Protein AF-A0A9P6GZ23-F1 (afdb_monomer)

Mean predicted aligned error: 18.56 Å

Foldseek 3Di:
DDDDPPDDDPDDWDWDWDADPNKIWTWTDDPQKIKIKTFDDDPDWDWDFDDPDPPDTDCPPIDTDTDIDIDIDGNPPDDDDDDPDVLVVCCVPNDPVSVVVSVVCVVPDDDPDDPPLPPPVQDLDFQFQPPDPDLLRRDDVCRLQNPVQLVLQVPDDPVPDDFDPLCPVFACPDSSLRVLLRLLVVVLPDPFADLCPCVVHSSNSSCVQFVVQQDPRDGDPSSSSSSLLSNVSSRCSRVVFKDAQVSRDQSPPDPVVVVVSLVQSQWDQDPVRNMIGRDDNRPPPSDPPD

Organism: NCBI:txid83296

Solvent-accessible surface area (backbone atoms only — not comparable to full-atom values): 18125 Å² total; per-residue (Å²): 134,88,82,69,91,86,64,92,69,99,65,91,78,68,67,47,80,45,78,56,95,95,39,50,32,36,42,29,69,57,93,62,35,38,35,44,22,40,56,55,92,59,105,64,88,44,70,48,62,71,53,94,50,100,86,52,82,48,68,90,66,52,38,83,41,84,53,63,56,71,48,82,42,70,71,74,89,66,91,71,86,90,67,91,59,66,61,60,55,33,65,73,73,43,53,77,67,53,34,51,51,52,56,58,46,67,77,67,54,85,73,78,85,67,89,68,77,75,53,74,88,79,54,53,69,64,66,67,47,85,82,38,93,44,53,68,58,18,58,49,65,46,68,63,64,33,56,72,45,51,59,51,48,64,70,58,61,73,88,85,50,92,74,56,77,76,53,71,88,54,63,71,87,45,61,48,55,45,53,54,39,40,46,48,52,59,58,71,67,53,87,62,51,60,97,61,76,36,70,95,42,100,52,35,73,61,45,78,80,50,57,89,44,50,53,95,40,30,67,37,70,64,55,51,50,24,52,50,47,53,39,52,51,39,57,28,55,58,51,75,32,49,46,52,57,87,70,53,90,55,89,91,52,54,72,68,59,54,53,48,56,41,44,68,59,25,30,47,77,40,80,91,77,44,28,40,33,62,76,39,62,52,74,72,66,94,67,68,85,121

Nearest PDB structures (foldseek):
  6szw-assembly1_A  TM=6.797E-01  e=5.865E+00  Homo sapiens
  3rpx-assembly1_A  TM=2.825E-01  e=1.728E+00  Homo sapiens
  8hxa-assembly1_A  TM=4.858E-01  e=6.928E+00  Monkeypox virus

Secondary structure (DSSP, 8-state):
----TT---SSPPPEEEEEETTEEEEEEEETTEEEEEEE---SS-EEE---SBTTB--GGG-EEE--EEEEEEE--S--------HHHHHHHHS-HHHHHHHHHHHHH-----------GGG-SSPP--TT-SSSGGGS-HHHHH-HHHHHHHHH--GGGS---GGGTTS--S-HHHHHHHHHHHHHHH-SS--TTTTTTSTTGGGGGGTGGGEETTEE-HHHHHHHHHHHHHHHHHHTTTEEETTSS--TT--HHHHHHHHHHHTEEEETTTTEEEE-SPPPPGGG---

Sequence (290 aa):
MLILSNCNYEEEIDFEVKEVENKKYLEGKLDDIKFIAVEQELPVNFIVVESTDSNIISLENAKESSLYVMEVVYETGIEQEEDQNVYDLVNTFGTKRSIGNVKNMEIHGKLKTTVTVIESKTQILPPINTEAATPIDSFVLEDMFGQDIVEHFEKLEMEDISLQEELKEFTQKDKVRYLLSDAIIKVLKFKYYTRDMLEDTPYEPLMSLFIDDIEQRRLSKLAKDKLLIMLYILLLQMEGGVIKTKIIPSFNMNHKALIHLFKVIGCIYNERKKEVKWIYKPKDISRIVL

Radius of gyration: 34.05 Å; Cα contacts (8 Å, |Δi|>4): 323; chains: 1; bounding box: 80×44×92 Å

pLDDT: mean 74.61, std 17.46, range [28.7, 96.0]

Structure (mmCIF, N/CA/C/O backbone):
data_AF-A0A9P6GZ23-F1
#
_entry.id   AF-A0A9P6GZ23-F1
#
loop_
_atom_site.group_PDB
_atom_site.id
_atom_site.type_symbol
_atom_site.label_atom_id
_atom_site.label_alt_id
_atom_site.label_comp_id
_atom_site.label_asym_id
_atom_site.label_entity_id
_atom_site.label_seq_id
_atom_site.pdbx_PDB_ins_code
_atom_site.Cartn_x
_atom_site.Cartn_y
_atom_site.Cartn_z
_atom_site.occupancy
_atom_site.B_iso_or_equiv
_atom_site.auth_seq_id
_atom_site.auth_comp_id
_atom_site.auth_asym_id
_atom_site.auth_atom_id
_atom_site.pdbx_PDB_model_num
ATOM 1 N N . MET A 1 1 ? 37.282 -11.413 -58.618 1.00 42.50 1 MET A N 1
ATOM 2 C CA . MET A 1 1 ? 38.517 -11.525 -57.816 1.00 42.50 1 MET A CA 1
ATOM 3 C C . MET A 1 1 ? 38.209 -10.874 -56.488 1.00 42.50 1 MET A C 1
ATOM 5 O O . MET A 1 1 ? 37.761 -9.738 -56.498 1.00 42.50 1 MET A O 1
ATOM 9 N N . LEU A 1 2 ? 38.329 -11.622 -55.397 1.00 44.41 2 LEU A N 1
ATOM 10 C CA . LEU A 1 2 ? 38.014 -11.166 -54.047 1.00 44.41 2 LEU A CA 1
ATOM 11 C C . LEU A 1 2 ? 39.319 -10.741 -53.379 1.00 44.41 2 LEU A C 1
ATOM 13 O O . LEU A 1 2 ? 40.240 -11.545 -53.293 1.00 44.41 2 LEU A O 1
ATOM 17 N N . ILE A 1 3 ? 39.422 -9.476 -52.975 1.00 49.62 3 ILE A N 1
ATOM 18 C CA . ILE A 1 3 ? 40.596 -8.968 -52.260 1.00 49.62 3 ILE A CA 1
ATOM 19 C C . ILE A 1 3 ? 40.186 -8.731 -50.813 1.00 49.62 3 ILE A C 1
ATOM 21 O O . ILE A 1 3 ? 39.485 -7.769 -50.505 1.00 49.62 3 ILE A O 1
ATOM 25 N N . LEU A 1 4 ? 40.624 -9.628 -49.932 1.00 52.66 4 LEU A N 1
ATOM 26 C CA . LEU A 1 4 ? 40.458 -9.499 -48.490 1.00 52.66 4 LEU A CA 1
ATOM 27 C C . LEU A 1 4 ? 41.627 -8.668 -47.952 1.00 52.66 4 LEU A C 1
ATOM 29 O O . LEU A 1 4 ? 42.757 -9.137 -47.879 1.00 52.66 4 LEU A O 1
ATOM 33 N N . SER A 1 5 ? 41.373 -7.411 -47.598 1.00 47.22 5 SER A N 1
ATOM 34 C CA . SER A 1 5 ? 42.417 -6.458 -47.191 1.00 47.22 5 SER A CA 1
ATOM 35 C C . SER A 1 5 ? 42.961 -6.668 -45.771 1.00 47.22 5 SER A C 1
ATOM 37 O O . SER A 1 5 ? 43.935 -6.018 -45.404 1.00 47.22 5 SER A O 1
ATOM 39 N N . ASN A 1 6 ? 42.362 -7.570 -44.984 1.00 44.59 6 ASN A N 1
ATOM 40 C CA . ASN A 1 6 ? 42.685 -7.773 -43.566 1.00 44.59 6 ASN A CA 1
ATOM 41 C C . ASN A 1 6 ? 43.004 -9.224 -43.184 1.00 44.59 6 ASN A C 1
ATOM 43 O O . ASN A 1 6 ? 43.110 -9.532 -41.997 1.00 44.59 6 ASN A O 1
ATOM 47 N N . CYS A 1 7 ? 43.169 -10.112 -44.162 1.00 45.16 7 CYS A N 1
ATOM 48 C CA . CYS A 1 7 ? 43.449 -11.509 -43.883 1.00 45.16 7 CYS A CA 1
ATOM 49 C C . CYS A 1 7 ? 44.766 -11.929 -44.527 1.00 45.16 7 CYS A C 1
ATOM 51 O O . CYS A 1 7 ? 44.916 -11.913 -45.745 1.00 45.16 7 CYS A O 1
ATOM 53 N N . ASN A 1 8 ? 45.727 -12.285 -43.683 1.00 44.41 8 ASN A N 1
ATOM 54 C CA . ASN A 1 8 ? 46.984 -12.874 -44.107 1.00 44.41 8 ASN A CA 1
ATOM 55 C C . ASN A 1 8 ? 46.744 -14.386 -44.190 1.00 44.41 8 ASN A C 1
ATOM 57 O O . ASN A 1 8 ? 46.607 -15.023 -43.148 1.00 44.41 8 ASN A O 1
ATOM 61 N N . TYR A 1 9 ? 46.616 -14.942 -45.393 1.00 50.41 9 TYR A N 1
ATOM 62 C CA . TYR A 1 9 ? 46.343 -16.368 -45.562 1.00 50.41 9 TYR A CA 1
ATOM 63 C C . TYR A 1 9 ? 47.507 -17.064 -46.269 1.00 50.41 9 TYR A C 1
ATOM 65 O O . TYR A 1 9 ? 47.808 -16.772 -47.423 1.00 50.41 9 TYR A O 1
ATOM 73 N N . GLU A 1 10 ? 48.142 -18.000 -45.558 1.00 46.75 10 GLU A N 1
ATOM 74 C CA . GLU A 1 10 ? 48.920 -19.099 -46.152 1.00 46.75 10 GLU A CA 1
ATOM 75 C C . GLU A 1 10 ? 48.004 -20.272 -46.575 1.00 46.75 10 GLU A C 1
ATOM 77 O O . GLU A 1 10 ? 48.473 -21.212 -47.209 1.00 46.75 10 GLU A O 1
ATOM 82 N N . GLU A 1 11 ? 46.698 -20.210 -46.274 1.00 54.66 11 GLU A N 1
ATOM 83 C CA . GLU A 1 11 ? 45.716 -21.270 -46.545 1.00 54.66 11 GLU A CA 1
ATOM 84 C C . GLU A 1 11 ? 44.549 -20.753 -47.404 1.00 54.66 11 GLU A C 1
ATOM 86 O O . GLU A 1 11 ? 43.948 -19.720 -47.108 1.00 54.66 11 GLU A O 1
ATOM 91 N N . GLU A 1 12 ? 44.233 -21.464 -48.489 1.00 59.59 12 GLU A N 1
ATOM 92 C CA . GLU A 1 12 ? 43.142 -21.117 -49.408 1.00 59.59 12 GLU A CA 1
ATOM 93 C C . GLU A 1 12 ? 41.779 -21.428 -48.764 1.00 59.59 12 GLU A C 1
ATOM 95 O O . GLU A 1 12 ? 41.481 -22.579 -48.449 1.00 59.59 12 GLU A O 1
ATOM 100 N N . ILE A 1 13 ? 40.944 -20.400 -48.568 1.00 63.69 13 ILE A N 1
ATOM 101 C CA . ILE A 1 13 ? 39.544 -20.549 -48.140 1.00 63.69 13 ILE A CA 1
ATOM 102 C C . ILE A 1 13 ? 38.641 -20.369 -49.361 1.00 63.69 13 ILE A C 1
ATOM 104 O O . ILE A 1 13 ? 38.660 -19.314 -50.002 1.00 63.69 13 ILE A O 1
ATOM 108 N N . ASP A 1 14 ? 37.816 -21.376 -49.642 1.00 67.56 14 ASP A N 1
ATOM 109 C CA . ASP A 1 14 ? 36.787 -21.305 -50.676 1.00 67.56 14 ASP A CA 1
ATOM 110 C C . ASP A 1 14 ? 35.564 -20.523 -50.171 1.00 67.56 14 ASP A C 1
ATOM 112 O O . ASP A 1 14 ? 34.986 -20.835 -49.127 1.00 67.56 14 ASP A O 1
ATOM 116 N N . PHE A 1 15 ? 35.159 -19.500 -50.928 1.00 71.75 15 PHE A N 1
ATOM 117 C CA . PHE A 1 15 ? 33.973 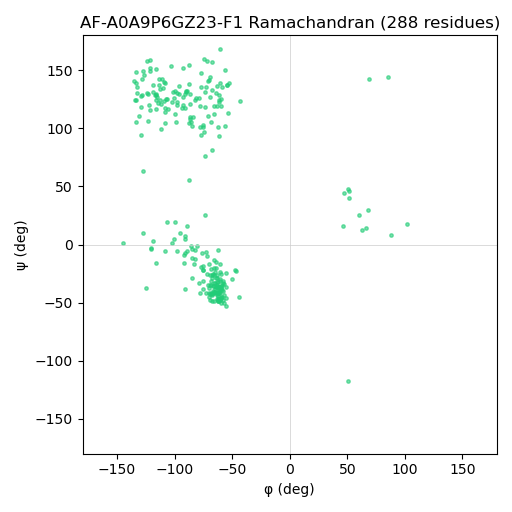-18.689 -50.644 1.00 71.75 15 PHE A CA 1
ATOM 118 C C . PHE A 1 15 ? 32.853 -18.999 -51.640 1.00 71.75 15 PHE A C 1
ATOM 120 O O . PHE A 1 15 ? 33.026 -18.861 -52.854 1.00 71.75 15 PHE A O 1
ATOM 127 N N . GLU A 1 16 ? 31.677 -19.349 -51.125 1.00 74.56 16 GLU A N 1
ATOM 128 C CA . GLU A 1 16 ? 30.451 -19.497 -51.903 1.00 74.56 16 GLU A CA 1
ATOM 129 C C . GLU A 1 16 ? 29.701 -18.164 -51.986 1.00 74.56 16 GLU A C 1
ATOM 131 O O . GLU A 1 16 ? 29.468 -17.500 -50.976 1.00 74.56 16 GLU A O 1
ATOM 136 N N . VAL A 1 17 ? 29.280 -17.777 -53.193 1.00 74.19 17 VAL A N 1
ATOM 137 C CA . VAL A 1 17 ? 28.470 -16.569 -53.408 1.00 74.19 17 VAL A CA 1
ATOM 138 C C . VAL A 1 17 ? 26.991 -16.951 -53.375 1.00 74.19 17 VAL A C 1
ATOM 140 O O . VAL A 1 17 ? 26.535 -17.730 -54.213 1.00 74.19 17 VAL A O 1
ATOM 143 N N . LYS A 1 18 ? 26.229 -16.377 -52.445 1.00 75.69 18 LYS A N 1
ATOM 144 C CA . LYS A 1 18 ? 24.770 -16.522 -52.347 1.00 75.69 18 LYS A CA 1
ATOM 145 C C . LYS A 1 18 ? 24.098 -15.186 -52.626 1.00 75.69 18 LYS A C 1
ATOM 147 O O . LYS A 1 18 ? 24.545 -14.159 -52.137 1.00 75.69 18 LYS A O 1
ATOM 152 N N . GLU A 1 19 ? 23.019 -15.182 -53.396 1.00 72.81 19 GLU A N 1
ATOM 153 C CA . GLU A 1 19 ? 22.251 -13.966 -53.678 1.00 72.81 19 GLU A CA 1
ATOM 154 C C . GLU A 1 19 ? 20.884 -14.063 -53.003 1.00 72.81 19 GLU A C 1
ATOM 156 O O . GLU A 1 19 ? 20.121 -14.996 -53.259 1.00 72.81 19 GLU A O 1
ATOM 161 N N . VAL A 1 20 ? 20.590 -13.116 -52.113 1.00 67.31 20 VAL A N 1
ATOM 162 C CA . VAL A 1 20 ? 19.327 -13.043 -51.371 1.00 67.31 20 VAL A CA 1
ATOM 163 C C . VAL A 1 20 ? 18.835 -11.601 -51.447 1.00 67.31 20 VAL A C 1
ATOM 165 O O . VAL A 1 20 ? 19.569 -10.677 -51.114 1.00 67.31 20 VAL A O 1
ATOM 168 N N . GLU A 1 21 ? 17.609 -11.397 -51.939 1.00 56.72 21 GLU A N 1
ATOM 169 C CA . GLU A 1 21 ? 16.969 -10.070 -52.037 1.00 56.72 21 GLU A CA 1
ATOM 170 C C . GLU A 1 21 ? 17.826 -8.989 -52.742 1.00 56.72 21 GLU A C 1
ATOM 172 O O . GLU A 1 21 ? 17.937 -7.860 -52.268 1.00 56.72 21 GLU A O 1
ATOM 177 N N . ASN A 1 22 ? 18.427 -9.328 -53.892 1.00 64.50 22 ASN A N 1
ATOM 178 C CA . ASN A 1 22 ? 19.339 -8.474 -54.681 1.00 64.50 22 ASN A CA 1
ATOM 179 C C . ASN A 1 22 ? 20.646 -8.072 -53.974 1.00 64.50 22 ASN A C 1
ATOM 181 O O . ASN A 1 22 ? 21.362 -7.204 -54.469 1.00 64.50 22 ASN A O 1
ATOM 185 N N . LYS A 1 23 ? 20.985 -8.698 -52.844 1.00 64.31 23 LYS A N 1
ATOM 186 C CA . LYS A 1 23 ? 22.278 -8.526 -52.180 1.00 64.31 23 LYS A CA 1
ATOM 187 C C . LYS A 1 23 ? 23.095 -9.798 -52.307 1.00 64.31 23 LYS A C 1
ATOM 189 O O . LYS A 1 23 ? 22.582 -10.900 -52.096 1.00 64.31 23 LYS A O 1
ATOM 194 N N . LYS A 1 24 ? 24.374 -9.648 -52.648 1.00 71.50 24 LYS A N 1
ATOM 195 C CA . LYS A 1 24 ? 25.307 -10.772 -52.692 1.00 71.50 24 LYS A CA 1
ATOM 196 C C . LYS A 1 24 ? 25.972 -10.949 -51.338 1.00 71.50 24 LYS A C 1
ATOM 198 O O . LYS A 1 24 ? 26.480 -10.010 -50.728 1.00 71.50 24 LYS A O 1
ATOM 203 N N . TYR A 1 25 ? 25.974 -12.192 -50.904 1.00 76.75 25 TYR A N 1
ATOM 204 C CA . TYR A 1 25 ? 26.589 -12.685 -49.694 1.00 76.75 25 TYR A CA 1
ATOM 205 C C . TYR A 1 25 ? 27.725 -13.613 -50.090 1.00 76.75 25 TYR A C 1
ATOM 207 O O . TYR A 1 25 ? 27.610 -14.372 -51.052 1.00 76.75 25 TYR A O 1
ATOM 215 N N . LEU A 1 26 ? 28.816 -13.559 -49.344 1.00 73.56 26 LEU A N 1
ATOM 216 C CA . LEU A 1 26 ? 29.901 -14.519 -49.439 1.00 73.56 26 LEU A CA 1
ATOM 217 C C . LEU A 1 26 ? 29.925 -15.307 -48.148 1.00 73.56 26 LEU A C 1
ATOM 219 O O . LEU A 1 26 ? 30.033 -14.724 -47.073 1.00 73.56 26 LEU A O 1
ATOM 223 N N . GLU A 1 27 ? 29.835 -16.621 -48.258 1.00 75.75 27 GLU A N 1
ATOM 224 C CA . GLU A 1 27 ? 29.995 -17.510 -47.122 1.00 75.75 27 GLU A CA 1
ATOM 225 C C . GLU A 1 27 ? 31.228 -18.379 -47.335 1.00 75.75 27 GLU A C 1
ATOM 227 O O . GLU A 1 27 ? 31.355 -19.056 -48.351 1.00 75.75 27 GLU A O 1
ATOM 232 N N . GLY A 1 28 ? 32.144 -18.348 -46.376 1.00 72.38 28 GLY A N 1
ATOM 233 C CA . GLY A 1 28 ? 33.283 -19.257 -46.303 1.00 72.38 28 GLY A CA 1
ATOM 234 C C . GLY A 1 28 ? 33.238 -20.011 -44.983 1.00 72.38 28 GLY A C 1
ATOM 235 O O . GLY A 1 28 ? 32.748 -19.483 -43.982 1.00 72.38 28 GLY A O 1
ATOM 236 N N . LYS A 1 29 ? 33.742 -21.242 -44.951 1.00 67.94 29 LYS A N 1
ATOM 237 C CA . LYS A 1 29 ? 33.866 -22.006 -43.706 1.00 67.94 29 LYS A CA 1
ATOM 238 C C . LYS A 1 29 ? 35.255 -22.616 -43.611 1.00 67.94 29 LYS A C 1
ATOM 240 O O . LYS A 1 29 ? 35.704 -23.267 -44.547 1.00 67.94 29 LYS A O 1
ATOM 245 N N . LEU A 1 30 ? 35.900 -22.416 -42.467 1.00 67.88 30 LEU A N 1
ATOM 246 C CA . LEU A 1 30 ? 37.148 -23.073 -42.103 1.00 67.88 30 LEU A CA 1
ATOM 247 C C . LEU A 1 30 ? 36.980 -23.629 -40.687 1.00 67.88 30 LEU A C 1
ATOM 249 O O . LEU A 1 30 ? 36.849 -22.864 -39.732 1.00 67.88 30 LEU A O 1
ATOM 253 N N . ASP A 1 31 ? 36.922 -24.954 -40.567 1.00 69.75 31 ASP A N 1
ATOM 254 C CA . ASP A 1 31 ? 36.613 -25.669 -39.323 1.00 69.75 31 ASP A CA 1
ATOM 255 C C . ASP A 1 31 ? 35.334 -25.145 -38.630 1.00 69.75 31 ASP A C 1
ATOM 257 O O . ASP A 1 31 ? 34.245 -25.211 -39.207 1.00 69.75 31 ASP A O 1
ATOM 261 N N . ASP A 1 32 ? 35.462 -24.614 -37.410 1.00 62.50 32 ASP A N 1
ATOM 262 C CA . ASP A 1 32 ? 34.372 -24.066 -36.587 1.00 62.50 32 ASP A CA 1
ATOM 263 C C . ASP A 1 32 ? 34.156 -22.553 -36.804 1.00 62.50 32 ASP A C 1
ATOM 265 O O . ASP A 1 32 ? 33.398 -21.907 -36.073 1.00 62.50 32 ASP A O 1
ATOM 269 N N . ILE A 1 33 ? 34.841 -21.962 -37.787 1.00 58.91 33 ILE A N 1
ATOM 270 C CA . ILE A 1 33 ? 34.785 -20.534 -38.100 1.00 58.91 33 ILE A CA 1
ATOM 271 C C . ILE A 1 33 ? 34.024 -20.343 -39.410 1.00 58.91 33 ILE A C 1
ATOM 273 O O . ILE A 1 33 ? 34.450 -20.790 -40.478 1.00 58.91 33 ILE A O 1
ATOM 277 N N . LYS A 1 34 ? 32.896 -19.639 -39.331 1.00 74.06 34 LYS A N 1
ATOM 278 C CA . LYS A 1 34 ? 32.109 -19.213 -40.484 1.00 74.06 34 LYS A CA 1
ATOM 279 C C . LYS A 1 34 ? 32.414 -17.750 -40.796 1.00 74.06 34 LYS A C 1
ATOM 281 O O . LYS A 1 34 ? 32.291 -16.873 -39.946 1.00 74.06 34 LYS A O 1
ATOM 286 N N . PHE A 1 35 ? 32.792 -17.490 -42.036 1.00 68.44 35 PHE A N 1
ATOM 287 C CA . PHE A 1 35 ? 32.979 -16.157 -42.588 1.00 68.44 35 PHE A CA 1
ATOM 288 C C . PHE A 1 35 ? 31.718 -15.787 -43.350 1.00 68.44 35 PHE A C 1
ATOM 290 O O . PHE A 1 35 ? 31.324 -16.509 -44.264 1.00 68.44 35 PHE A O 1
ATOM 297 N N . ILE A 1 36 ? 31.085 -14.678 -42.982 1.00 74.94 36 ILE A N 1
ATOM 298 C CA . ILE A 1 36 ? 29.926 -14.148 -43.698 1.00 74.94 36 ILE A CA 1
ATOM 299 C C . ILE A 1 36 ? 30.287 -12.739 -44.135 1.00 74.94 36 ILE A C 1
ATOM 301 O O . ILE A 1 36 ? 30.592 -11.889 -43.305 1.00 74.94 36 ILE A O 1
ATOM 305 N N . ALA A 1 37 ? 30.276 -12.481 -45.437 1.00 69.31 37 ALA A N 1
ATOM 306 C CA . ALA A 1 37 ? 30.493 -11.151 -45.976 1.00 69.31 37 ALA A CA 1
ATOM 307 C C . ALA A 1 37 ? 29.275 -10.678 -46.756 1.00 69.31 37 ALA A C 1
ATOM 309 O O . ALA A 1 37 ? 28.696 -11.431 -47.534 1.00 69.31 37 ALA A O 1
ATOM 310 N N . VAL A 1 38 ? 28.903 -9.417 -46.565 1.00 77.31 38 VAL A N 1
ATOM 311 C CA . VAL A 1 38 ? 27.761 -8.795 -47.241 1.00 77.31 38 VAL A CA 1
ATOM 312 C C . VAL A 1 38 ? 28.272 -7.721 -48.186 1.00 77.31 38 VAL A C 1
ATOM 314 O O . VAL A 1 38 ? 29.126 -6.914 -47.808 1.00 77.31 38 VAL A O 1
ATOM 317 N N . GLU A 1 39 ? 27.758 -7.710 -49.415 1.00 74.75 39 GLU A N 1
ATOM 318 C CA . GLU A 1 39 ? 28.032 -6.649 -50.380 1.00 74.75 39 GLU A CA 1
ATOM 319 C C . GLU A 1 39 ? 27.521 -5.306 -49.846 1.00 74.75 39 GLU A C 1
ATOM 321 O O . GLU A 1 39 ? 26.348 -5.157 -49.491 1.00 74.75 39 GLU A O 1
ATOM 326 N N . GLN A 1 40 ? 28.410 -4.316 -49.778 1.00 75.25 40 GLN A N 1
ATOM 327 C CA . GLN A 1 40 ? 28.061 -2.974 -49.342 1.00 75.25 40 GLN A CA 1
ATOM 328 C C . GLN A 1 40 ? 27.865 -2.069 -50.556 1.00 75.25 40 GLN A C 1
ATOM 330 O O . GLN A 1 40 ? 28.818 -1.718 -51.253 1.00 75.25 40 GLN A O 1
ATOM 335 N N . GLU A 1 41 ? 26.624 -1.640 -50.776 1.00 71.75 41 GLU A N 1
ATOM 336 C CA . GLU A 1 41 ? 26.319 -0.615 -51.769 1.00 71.75 41 GLU A CA 1
ATOM 337 C C . GLU A 1 41 ? 26.825 0.743 -51.275 1.00 71.75 41 GLU A C 1
ATOM 339 O O . GLU A 1 41 ? 26.305 1.325 -50.319 1.00 71.75 41 GLU A O 1
ATOM 344 N N . LEU A 1 42 ? 27.863 1.255 -51.929 1.00 71.69 42 LEU A N 1
ATOM 345 C CA . LEU A 1 42 ? 28.396 2.590 -51.693 1.00 71.69 42 LEU A CA 1
ATOM 346 C C . LEU A 1 42 ? 28.222 3.435 -52.959 1.00 71.69 42 LEU A C 1
ATOM 348 O O . LEU A 1 42 ? 28.260 2.895 -54.063 1.00 71.69 42 LEU A O 1
ATOM 352 N N . PRO A 1 43 ? 28.082 4.770 -52.846 1.00 71.06 43 PRO A N 1
ATOM 353 C CA . PRO A 1 43 ? 27.930 5.662 -54.000 1.00 71.06 43 PRO A CA 1
ATOM 354 C C . PRO A 1 43 ? 29.243 5.853 -54.790 1.00 71.06 43 PRO A C 1
ATOM 356 O O . PRO A 1 43 ? 29.452 6.893 -55.413 1.00 71.06 43 PRO A O 1
ATOM 359 N N . VAL A 1 44 ? 30.159 4.884 -54.724 1.00 69.94 44 VAL A N 1
ATOM 360 C CA . VAL A 1 44 ? 31.476 4.885 -55.364 1.00 69.94 44 VAL A CA 1
ATOM 361 C C . VAL A 1 44 ? 31.726 3.524 -56.009 1.00 69.94 44 VAL A C 1
ATOM 363 O O . VAL A 1 44 ? 31.396 2.491 -55.434 1.00 69.94 44 VAL A O 1
ATOM 366 N N . ASN A 1 45 ? 32.341 3.525 -57.191 1.00 73.12 45 ASN A N 1
ATOM 367 C CA . ASN A 1 45 ? 32.720 2.296 -57.883 1.00 73.12 45 ASN A CA 1
ATOM 368 C C . ASN A 1 45 ? 34.135 1.893 -57.464 1.00 73.12 45 ASN A C 1
ATOM 370 O O . ASN A 1 45 ? 35.049 2.722 -57.508 1.00 73.12 45 ASN A O 1
ATOM 374 N N . PHE A 1 46 ? 34.327 0.627 -57.097 1.00 75.19 46 PHE A N 1
ATOM 375 C CA . PHE A 1 46 ? 35.654 0.092 -56.810 1.00 75.19 46 PHE A CA 1
ATOM 376 C C . PHE A 1 46 ? 36.214 -0.603 -58.045 1.00 75.19 46 PHE A C 1
ATOM 378 O O . PHE A 1 46 ? 35.525 -1.354 -58.734 1.00 75.19 46 PHE A O 1
ATOM 385 N N . ILE A 1 47 ? 37.487 -0.346 -58.325 1.00 74.94 47 ILE A N 1
ATOM 386 C CA . ILE A 1 47 ? 38.203 -0.940 -59.448 1.00 74.94 47 ILE A CA 1
ATOM 387 C C . ILE A 1 47 ? 39.499 -1.522 -58.909 1.00 74.94 47 ILE A C 1
ATOM 389 O O . ILE A 1 47 ? 40.269 -0.840 -58.232 1.00 74.94 47 ILE A O 1
ATOM 393 N N . VAL A 1 48 ? 39.730 -2.789 -59.224 1.00 75.44 48 VAL A N 1
ATOM 394 C CA . VAL A 1 48 ? 40.979 -3.484 -58.939 1.00 75.44 48 VAL A CA 1
ATOM 395 C C . VAL A 1 48 ? 41.847 -3.424 -60.183 1.00 75.44 48 VAL A C 1
ATOM 397 O O . VAL A 1 48 ? 41.405 -3.759 -61.284 1.00 75.44 48 VAL A O 1
ATOM 400 N N . VAL A 1 49 ? 43.094 -3.003 -59.991 1.00 75.75 49 VAL A N 1
ATOM 401 C CA . VAL A 1 49 ? 44.097 -2.930 -61.047 1.00 75.75 49 VAL A CA 1
ATOM 402 C C . VAL A 1 49 ? 45.346 -3.646 -60.568 1.00 75.75 49 VAL A C 1
ATOM 404 O O . VAL A 1 49 ? 45.848 -3.371 -59.479 1.00 75.75 49 VAL A O 1
ATOM 407 N N . GLU A 1 50 ? 45.844 -4.567 -61.381 1.00 68.50 50 GLU A N 1
ATOM 408 C CA . GLU A 1 50 ? 47.114 -5.232 -61.131 1.00 68.50 50 GLU A CA 1
ATOM 409 C C . GLU A 1 50 ? 48.243 -4.378 -61.719 1.00 68.50 50 GLU A C 1
ATOM 411 O O . GLU A 1 50 ? 48.241 -4.055 -62.908 1.00 68.50 50 GLU A O 1
ATOM 416 N N . SER A 1 51 ? 49.184 -3.964 -60.870 1.00 65.94 51 SER A N 1
ATOM 417 C CA . SER A 1 51 ? 50.330 -3.145 -61.266 1.00 65.94 51 SER A CA 1
ATOM 418 C C . SER A 1 51 ? 51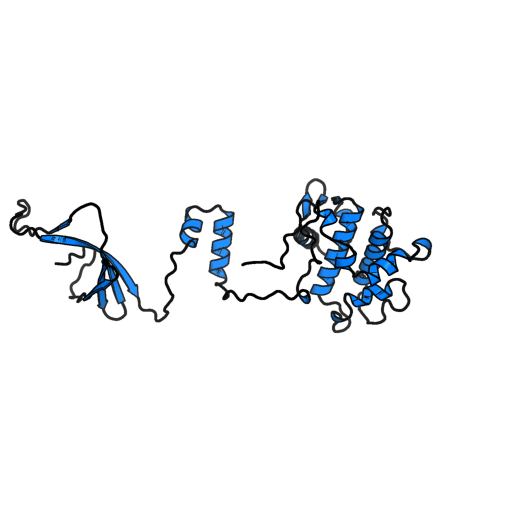.579 -4.013 -61.276 1.00 65.94 51 SER A C 1
ATOM 420 O O . SER A 1 51 ? 51.983 -4.517 -60.231 1.00 65.94 51 SER A O 1
ATOM 422 N N . THR A 1 52 ? 52.200 -4.187 -62.441 1.00 66.44 52 THR A N 1
ATOM 423 C CA . THR A 1 52 ? 53.454 -4.949 -62.567 1.00 66.44 52 THR A CA 1
ATOM 424 C C . THR A 1 52 ? 54.673 -4.174 -62.064 1.00 66.44 52 THR A C 1
ATOM 426 O O . THR A 1 52 ? 55.661 -4.793 -61.688 1.00 66.44 52 THR A O 1
ATOM 429 N N . ASP A 1 53 ? 54.590 -2.839 -62.005 1.00 66.38 53 ASP A N 1
ATOM 430 C CA . ASP A 1 53 ? 55.634 -1.951 -61.483 1.00 66.38 53 ASP A CA 1
ATOM 431 C C . ASP A 1 53 ? 55.073 -1.005 -60.414 1.00 66.38 53 ASP A C 1
ATOM 433 O O . ASP A 1 53 ? 53.915 -0.590 -60.469 1.00 66.38 53 ASP A O 1
ATOM 437 N N . SER A 1 54 ? 55.904 -0.607 -59.448 1.00 65.00 54 SER A N 1
ATOM 438 C CA . SER A 1 54 ? 55.505 0.229 -58.302 1.00 65.00 54 SER A CA 1
ATOM 439 C C . SER A 1 54 ? 55.077 1.659 -58.658 1.00 65.00 54 SER A C 1
ATOM 441 O O . SER A 1 54 ? 54.496 2.344 -57.819 1.00 65.00 54 SER A O 1
ATOM 443 N N . ASN A 1 55 ? 55.345 2.112 -59.886 1.00 61.78 55 ASN A N 1
ATOM 444 C CA . ASN A 1 55 ? 55.133 3.500 -60.307 1.00 61.78 55 ASN A CA 1
ATOM 445 C C . ASN A 1 55 ? 54.158 3.669 -61.485 1.00 61.78 55 ASN A C 1
ATOM 447 O O . ASN A 1 55 ? 53.889 4.807 -61.870 1.00 61.78 55 ASN A O 1
ATOM 451 N N . ILE A 1 56 ? 53.649 2.588 -62.088 1.00 64.44 56 ILE A N 1
ATOM 452 C CA . ILE A 1 56 ? 52.785 2.664 -63.278 1.00 64.44 56 ILE A CA 1
ATOM 453 C C . ILE A 1 56 ? 51.574 1.755 -63.092 1.00 64.44 56 ILE A C 1
ATOM 455 O O . ILE A 1 56 ? 51.673 0.544 -63.243 1.00 64.44 56 ILE A O 1
ATOM 459 N N . ILE A 1 57 ? 50.416 2.363 -62.834 1.00 64.56 57 ILE A N 1
ATOM 460 C CA . ILE A 1 57 ? 49.131 1.664 -62.752 1.00 64.56 57 ILE A CA 1
ATOM 461 C C . ILE A 1 57 ? 48.572 1.525 -64.174 1.00 64.56 57 ILE A C 1
ATOM 463 O O . ILE A 1 57 ? 48.176 2.521 -64.783 1.00 64.56 57 ILE A O 1
ATOM 467 N N . SER A 1 58 ? 48.542 0.305 -64.717 1.00 66.19 58 SER A N 1
ATOM 468 C CA . SER A 1 58 ? 47.969 0.041 -66.044 1.00 66.19 58 SER A CA 1
ATOM 469 C C . SER A 1 58 ? 46.464 -0.217 -65.960 1.00 66.19 58 SER A C 1
ATOM 471 O O . SER A 1 58 ? 46.029 -1.275 -65.519 1.00 66.19 58 SER A O 1
ATOM 473 N N . LEU A 1 59 ? 45.653 0.736 -66.423 1.00 67.12 59 LEU A N 1
ATOM 474 C CA . LEU A 1 59 ? 44.187 0.625 -66.431 1.00 67.12 59 LEU A CA 1
ATOM 475 C C . LEU A 1 59 ? 43.640 -0.357 -67.483 1.00 67.12 59 LEU A C 1
ATOM 477 O O . LEU A 1 59 ? 42.443 -0.625 -67.485 1.00 67.12 59 LEU A O 1
ATOM 481 N N . GLU A 1 60 ? 44.479 -0.907 -68.365 1.00 69.38 60 GLU A N 1
ATOM 482 C CA . GLU A 1 60 ? 44.036 -1.824 -69.428 1.00 69.38 60 GLU A CA 1
ATOM 483 C C . GLU A 1 60 ? 43.424 -3.122 -68.876 1.00 69.38 60 GLU A C 1
ATOM 485 O O . GLU A 1 60 ? 42.522 -3.686 -69.491 1.00 69.38 60 GLU A O 1
ATOM 490 N N . ASN A 1 61 ? 43.853 -3.554 -67.685 1.00 66.94 61 ASN A N 1
ATOM 491 C CA . ASN A 1 61 ? 43.343 -4.744 -66.995 1.00 66.94 61 ASN A CA 1
ATOM 492 C C . ASN A 1 61 ? 42.453 -4.405 -65.787 1.00 66.94 61 ASN A C 1
ATOM 494 O O . ASN A 1 61 ? 42.259 -5.244 -64.904 1.00 66.94 61 ASN A O 1
ATOM 498 N N . ALA A 1 62 ? 41.927 -3.179 -65.728 1.00 71.94 62 ALA A N 1
ATOM 499 C CA . ALA A 1 62 ? 41.030 -2.740 -64.669 1.00 71.94 62 ALA A CA 1
ATOM 500 C C . ALA A 1 62 ? 39.759 -3.603 -64.625 1.00 71.94 62 ALA A C 1
ATOM 502 O O . ALA A 1 62 ? 39.047 -3.735 -65.621 1.00 71.94 62 ALA A O 1
ATOM 503 N N . LYS A 1 63 ? 39.459 -4.174 -63.455 1.00 74.94 63 LYS A N 1
ATOM 504 C CA . LYS A 1 63 ? 38.228 -4.936 -63.216 1.00 74.94 63 LYS A CA 1
ATOM 505 C C . LYS A 1 63 ? 37.400 -4.247 -62.151 1.00 74.94 63 LYS A C 1
ATOM 507 O O . LYS A 1 63 ? 37.905 -3.945 -61.070 1.00 74.94 63 LYS A O 1
ATOM 512 N N . GLU A 1 64 ? 36.128 -4.024 -62.451 1.00 74.50 64 GLU A N 1
ATOM 513 C CA . GLU A 1 64 ? 35.170 -3.586 -61.443 1.00 74.50 64 GLU A CA 1
ATOM 514 C C . GLU A 1 64 ? 35.071 -4.637 -60.336 1.00 74.50 64 GLU A C 1
ATOM 516 O O . GLU A 1 64 ? 35.094 -5.848 -60.584 1.00 74.50 64 GLU A O 1
ATOM 521 N N . SER A 1 65 ? 35.009 -4.153 -59.103 1.00 75.12 65 SER A N 1
ATOM 522 C CA . SER A 1 65 ? 34.903 -4.975 -57.911 1.00 75.12 65 SER A CA 1
ATOM 523 C C . SER A 1 65 ? 33.831 -4.403 -57.006 1.00 75.12 65 SER A C 1
ATOM 525 O O . SER A 1 65 ? 33.643 -3.192 -56.925 1.00 75.12 65 SER A O 1
ATOM 527 N N . SER A 1 66 ? 33.169 -5.287 -56.278 1.00 72.31 66 SER A N 1
ATOM 528 C CA . SER A 1 66 ? 32.299 -4.900 -55.176 1.00 72.31 66 SER A CA 1
ATOM 529 C C . SER A 1 66 ? 33.082 -4.922 -53.868 1.00 72.31 66 SER A C 1
ATOM 531 O O . SER A 1 66 ? 34.050 -5.679 -53.727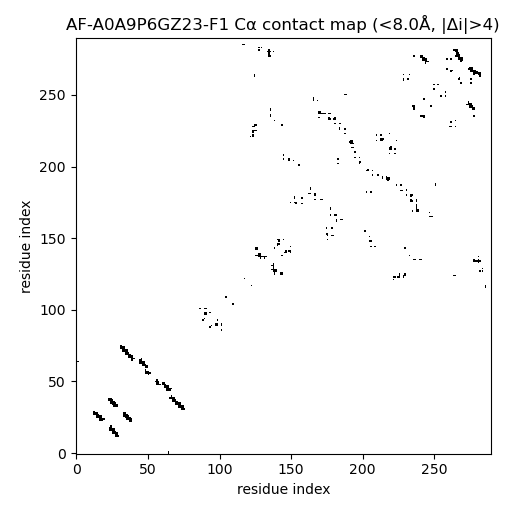 1.00 72.31 66 SER A O 1
ATOM 533 N N . LEU A 1 67 ? 32.667 -4.089 -52.915 1.00 70.31 67 LEU A N 1
ATOM 534 C CA . LEU A 1 67 ? 33.180 -4.124 -51.552 1.00 70.31 67 LEU A CA 1
ATOM 535 C C . LEU A 1 67 ? 32.301 -5.055 -50.717 1.00 70.31 67 LEU A C 1
ATOM 537 O O . LEU A 1 67 ? 31.083 -4.892 -50.686 1.00 70.31 67 LEU A O 1
ATOM 541 N N . TYR A 1 68 ? 32.931 -5.987 -50.009 1.00 70.69 68 TYR A N 1
ATOM 542 C CA . TYR A 1 68 ? 32.254 -6.864 -49.062 1.00 70.69 68 TYR A CA 1
ATOM 543 C C . TYR A 1 68 ? 32.777 -6.584 -47.658 1.00 70.69 68 TYR A C 1
ATOM 545 O O . TYR A 1 68 ? 33.990 -6.565 -47.437 1.00 70.69 68 TYR A O 1
ATOM 553 N N . VAL A 1 69 ? 31.867 -6.366 -46.711 1.00 68.88 69 VAL A N 1
ATOM 554 C CA . VAL A 1 69 ? 32.210 -6.270 -45.288 1.00 68.88 69 VAL A CA 1
ATOM 555 C C . VAL A 1 69 ? 32.040 -7.653 -44.690 1.00 68.88 69 VAL A C 1
ATOM 557 O O . VAL A 1 69 ? 30.941 -8.202 -44.726 1.00 68.88 69 VAL A O 1
ATOM 560 N N . MET A 1 70 ? 33.140 -8.217 -44.197 1.00 67.44 70 MET A N 1
ATOM 561 C CA . MET A 1 70 ? 33.195 -9.580 -43.680 1.00 67.44 70 MET A CA 1
ATOM 562 C C . MET A 1 70 ? 33.162 -9.594 -42.155 1.00 67.44 70 MET A C 1
ATOM 564 O O . MET A 1 70 ? 33.946 -8.901 -41.505 1.00 67.44 70 MET A O 1
ATOM 568 N N . GLU A 1 71 ? 32.293 -10.432 -41.609 1.00 65.62 71 GLU A N 1
ATOM 569 C CA . GLU A 1 71 ? 32.228 -10.789 -40.202 1.00 65.62 71 GLU A CA 1
ATOM 570 C C . GLU A 1 71 ? 32.686 -12.241 -40.016 1.00 65.62 71 GLU A C 1
ATOM 572 O O . GLU A 1 71 ? 32.406 -13.119 -40.838 1.00 65.62 71 GLU A O 1
ATOM 577 N N . VAL A 1 72 ? 33.441 -12.480 -38.944 1.00 66.25 72 VAL A N 1
ATOM 578 C CA . VAL A 1 72 ? 33.982 -13.796 -38.595 1.00 66.25 72 VAL A CA 1
ATOM 579 C C . VAL A 1 72 ? 33.224 -14.305 -37.380 1.00 66.25 72 VAL A C 1
ATOM 581 O O . VAL A 1 72 ? 33.324 -13.725 -36.299 1.00 66.25 72 VAL A O 1
ATOM 584 N N . VAL A 1 73 ? 32.471 -15.385 -37.557 1.00 63.50 73 VAL A N 1
ATOM 585 C CA . VAL A 1 73 ? 31.583 -15.946 -36.539 1.00 63.50 73 VAL A CA 1
ATOM 586 C C . VAL A 1 73 ? 32.078 -17.338 -36.153 1.00 63.50 73 VAL A C 1
ATOM 588 O O . VAL A 1 73 ? 32.272 -18.197 -37.008 1.00 63.50 73 VAL A O 1
ATOM 591 N N . TYR A 1 74 ? 32.277 -17.577 -34.857 1.00 49.84 74 TYR A N 1
ATOM 592 C CA . TYR A 1 74 ? 32.532 -18.922 -34.334 1.00 49.84 74 TYR A CA 1
ATOM 593 C C . TYR A 1 74 ? 31.199 -19.652 -34.148 1.00 49.84 74 TYR A C 1
ATOM 595 O O . TYR A 1 74 ? 30.328 -19.160 -33.429 1.00 49.84 74 TYR A O 1
ATOM 603 N N . GLU A 1 75 ? 31.039 -20.829 -34.756 1.00 48.25 75 GLU A N 1
ATOM 604 C CA . GLU A 1 75 ? 29.844 -21.669 -34.598 1.00 48.25 75 GLU A CA 1
ATOM 605 C C . GLU A 1 75 ? 29.848 -22.340 -33.210 1.00 48.25 75 GLU A C 1
ATOM 607 O O . GLU A 1 75 ? 30.124 -23.524 -33.046 1.00 48.25 75 GLU A O 1
ATOM 612 N N . THR A 1 76 ? 29.525 -21.589 -32.157 1.00 43.22 76 THR A N 1
ATOM 613 C CA . THR A 1 76 ? 29.309 -22.143 -30.813 1.00 43.22 76 THR A CA 1
ATOM 614 C C . THR A 1 76 ? 27.865 -22.596 -30.621 1.00 43.22 76 THR A C 1
ATOM 616 O O . THR A 1 76 ? 27.218 -22.163 -29.684 1.00 43.22 76 THR A O 1
ATOM 619 N N . GLY A 1 77 ? 27.348 -23.473 -31.491 1.00 40.25 77 GLY A N 1
ATOM 620 C CA . GLY A 1 77 ? 26.159 -24.323 -31.264 1.00 40.25 77 GLY A CA 1
ATOM 621 C C . GLY A 1 77 ? 24.880 -23.700 -30.668 1.00 40.25 77 GLY A C 1
ATOM 622 O O . GLY A 1 77 ? 24.027 -24.440 -30.181 1.00 40.25 77 GLY A O 1
ATOM 623 N N . ILE A 1 78 ? 24.733 -22.377 -30.656 1.00 38.59 78 ILE A N 1
ATOM 624 C CA . ILE A 1 78 ? 23.613 -21.660 -30.053 1.00 38.59 78 ILE A CA 1
ATOM 625 C C . ILE A 1 78 ? 23.099 -20.699 -31.118 1.00 38.59 78 ILE A C 1
ATOM 627 O O . ILE A 1 78 ? 23.600 -19.591 -31.277 1.00 38.59 78 ILE A O 1
ATOM 631 N N . GLU A 1 79 ? 22.095 -21.150 -31.861 1.00 38.97 79 GLU A N 1
ATOM 632 C CA . GLU A 1 79 ? 21.311 -20.282 -32.732 1.00 38.97 79 GLU A CA 1
ATOM 633 C C . GLU A 1 79 ? 20.540 -19.282 -31.852 1.00 38.97 79 GLU A C 1
ATOM 635 O O . GLU A 1 79 ? 19.654 -19.658 -31.078 1.00 38.97 79 GLU A O 1
ATOM 640 N N . GLN A 1 80 ? 20.907 -18.003 -31.935 1.00 41.19 80 GLN A N 1
ATOM 641 C CA . GLN A 1 80 ? 20.084 -16.885 -31.482 1.00 41.19 80 GLN A CA 1
ATOM 642 C C . GLN A 1 80 ? 19.690 -16.067 -32.709 1.00 41.19 80 GLN A C 1
ATOM 644 O O . GLN A 1 80 ? 20.553 -15.610 -33.453 1.00 41.19 80 GLN A O 1
ATOM 649 N N . GLU A 1 81 ? 18.382 -15.926 -32.918 1.00 37.38 81 GLU A N 1
ATOM 650 C CA . GLU A 1 81 ? 17.806 -15.106 -33.982 1.00 37.38 81 GLU A CA 1
ATOM 651 C C . GLU A 1 81 ? 18.174 -13.626 -33.795 1.00 37.38 81 GLU A C 1
ATOM 653 O O . GLU A 1 81 ? 18.133 -13.082 -32.686 1.00 37.38 81 GLU A O 1
ATOM 658 N N . GLU A 1 82 ? 18.551 -13.002 -34.911 1.00 43.56 82 GLU A N 1
ATOM 659 C CA . GLU A 1 82 ? 18.920 -11.599 -35.048 1.00 43.56 82 GLU A CA 1
ATOM 660 C C . GLU A 1 82 ? 17.722 -10.677 -34.789 1.00 43.56 82 GLU A C 1
ATOM 662 O O . GLU A 1 82 ? 16.757 -10.668 -35.546 1.00 43.56 82 GLU A O 1
ATOM 667 N N . ASP A 1 83 ? 17.833 -9.819 -33.776 1.00 37.06 83 ASP A N 1
ATOM 668 C CA . ASP A 1 83 ? 17.065 -8.579 -33.688 1.00 37.06 83 ASP A CA 1
ATOM 669 C C . ASP A 1 83 ? 18.049 -7.436 -33.417 1.00 37.06 83 ASP A C 1
ATOM 671 O O . ASP A 1 83 ? 18.749 -7.413 -32.400 1.00 37.06 83 ASP A O 1
ATOM 675 N N . GLN A 1 84 ? 18.115 -6.473 -34.341 1.00 44.53 84 GLN A N 1
ATOM 676 C CA . GLN A 1 84 ? 18.937 -5.267 -34.218 1.00 44.53 84 GLN A CA 1
ATOM 677 C C . GLN A 1 84 ? 18.630 -4.550 -32.894 1.00 44.53 84 GLN A C 1
ATOM 679 O O . GLN A 1 84 ? 17.532 -4.044 -32.646 1.00 44.53 84 GLN A O 1
ATOM 684 N N . ASN A 1 85 ? 19.623 -4.548 -32.008 1.00 50.69 85 ASN A N 1
ATOM 685 C CA . ASN A 1 85 ? 19.410 -4.392 -30.581 1.00 50.69 85 ASN A CA 1
ATOM 686 C C . ASN A 1 85 ? 19.329 -2.901 -30.203 1.00 50.69 85 ASN A C 1
ATOM 688 O O . ASN A 1 85 ? 20.338 -2.215 -30.047 1.00 50.69 85 ASN A O 1
ATOM 692 N N . VAL A 1 86 ? 18.111 -2.391 -29.980 1.00 52.62 86 VAL A N 1
ATOM 693 C CA . VAL A 1 86 ? 17.813 -1.046 -29.419 1.00 52.62 86 VAL A CA 1
ATOM 694 C C . VAL A 1 86 ? 18.658 -0.720 -28.169 1.00 52.62 86 VAL A C 1
ATOM 696 O O . VAL A 1 86 ? 18.897 0.443 -27.834 1.00 52.62 86 VAL A O 1
ATOM 699 N N . TYR A 1 87 ? 19.143 -1.755 -27.489 1.00 57.97 87 TYR A N 1
ATOM 700 C CA . TYR A 1 87 ? 19.977 -1.709 -26.299 1.00 57.97 87 TYR A CA 1
ATOM 701 C C . TYR A 1 87 ? 21.348 -1.049 -26.535 1.00 57.97 87 TYR A C 1
ATOM 703 O O . TYR A 1 87 ? 21.780 -0.274 -25.679 1.00 57.97 87 TYR A O 1
ATOM 711 N N . ASP A 1 88 ? 21.977 -1.228 -27.702 1.00 56.62 88 ASP A N 1
ATOM 712 C CA . ASP A 1 88 ? 23.267 -0.588 -28.018 1.00 56.62 88 ASP A CA 1
ATOM 713 C C . ASP A 1 88 ? 23.125 0.927 -28.206 1.00 56.62 88 ASP A C 1
ATOM 715 O O . ASP A 1 88 ? 23.965 1.721 -27.763 1.00 56.62 88 ASP A O 1
ATOM 719 N N . LEU A 1 89 ? 21.993 1.359 -28.765 1.00 55.94 89 LEU A N 1
ATOM 720 C CA . LEU A 1 89 ? 21.648 2.772 -28.896 1.00 55.94 89 LEU A CA 1
ATOM 721 C C . LEU A 1 89 ? 21.436 3.432 -27.520 1.00 55.94 89 LEU A C 1
ATOM 723 O O . LEU A 1 89 ? 21.890 4.553 -27.278 1.00 55.94 89 LEU A O 1
ATOM 727 N N . VAL A 1 90 ? 20.775 2.726 -26.594 1.00 62.12 90 VAL A N 1
ATOM 728 C CA . VAL A 1 90 ? 20.521 3.198 -25.221 1.00 62.12 90 VAL A CA 1
ATOM 729 C C . VAL A 1 90 ? 21.800 3.210 -24.385 1.00 62.12 90 VAL A C 1
ATOM 731 O O . VAL A 1 90 ? 21.979 4.119 -23.573 1.00 62.12 90 VAL A O 1
ATOM 734 N N . ASN A 1 91 ? 22.708 2.260 -24.599 1.00 62.56 91 ASN A N 1
ATOM 735 C CA . ASN A 1 91 ? 24.009 2.241 -23.935 1.00 62.56 91 ASN A CA 1
ATOM 736 C C . ASN A 1 91 ? 24.918 3.392 -24.397 1.00 62.56 91 ASN A C 1
ATOM 738 O O . ASN A 1 91 ? 25.679 3.921 -23.585 1.00 62.56 91 ASN A O 1
ATOM 742 N N . THR A 1 92 ? 24.788 3.832 -25.653 1.00 63.06 92 THR A N 1
ATOM 743 C CA . THR A 1 92 ? 25.656 4.868 -26.239 1.00 63.06 92 THR A CA 1
ATOM 744 C C . THR A 1 92 ? 25.104 6.290 -26.065 1.00 63.06 92 THR A C 1
ATOM 746 O O . THR A 1 92 ? 25.862 7.214 -25.775 1.00 63.06 92 THR A O 1
ATOM 749 N N . PHE A 1 93 ? 23.785 6.485 -26.182 1.00 64.25 93 PHE A N 1
ATOM 750 C CA . PHE A 1 93 ? 23.145 7.814 -26.152 1.00 64.25 93 PHE A CA 1
ATOM 751 C C . PHE A 1 93 ? 22.121 8.000 -25.021 1.00 64.25 93 PHE A C 1
ATOM 753 O O . PHE A 1 93 ? 21.549 9.081 -24.861 1.00 64.25 93 PHE A O 1
ATOM 760 N N . GLY A 1 94 ? 21.852 6.961 -24.229 1.00 62.34 94 GLY A N 1
ATOM 761 C CA . GLY A 1 94 ? 20.831 6.997 -23.189 1.00 62.34 94 GLY A CA 1
ATOM 762 C C . GLY A 1 94 ? 21.226 7.804 -21.953 1.00 62.34 94 GLY A C 1
ATOM 763 O O . GLY A 1 94 ? 22.391 8.033 -21.631 1.00 62.34 94 GLY A O 1
ATOM 764 N N . THR A 1 95 ? 20.218 8.219 -21.186 1.00 68.88 95 THR A N 1
ATOM 765 C CA . THR A 1 95 ? 20.455 8.845 -19.878 1.00 68.88 95 THR A CA 1
ATOM 766 C C . THR A 1 95 ? 21.027 7.828 -18.883 1.00 68.88 95 THR A C 1
ATOM 768 O O . THR A 1 95 ? 20.765 6.631 -18.996 1.00 68.88 95 THR A O 1
ATOM 771 N N . LYS A 1 96 ? 21.726 8.286 -17.829 1.00 70.25 96 LYS A N 1
ATOM 772 C CA . LYS A 1 96 ? 22.268 7.403 -16.767 1.00 70.25 96 LYS A CA 1
ATOM 773 C C . LYS A 1 96 ? 21.229 6.433 -16.181 1.00 70.25 96 LYS A C 1
ATOM 775 O O . LYS A 1 96 ? 21.584 5.338 -15.760 1.00 70.25 96 LYS A O 1
ATOM 780 N N . ARG A 1 97 ? 19.950 6.826 -16.163 1.00 67.75 97 ARG A N 1
ATOM 781 C CA . ARG A 1 97 ? 18.836 5.982 -15.711 1.00 67.75 97 ARG A CA 1
ATOM 782 C C . ARG A 1 97 ? 18.501 4.878 -16.720 1.00 67.75 97 ARG A C 1
ATOM 784 O O . ARG A 1 97 ? 18.277 3.747 -16.313 1.00 67.75 97 ARG A O 1
ATOM 791 N N . SER A 1 98 ? 18.495 5.200 -18.010 1.00 61.75 98 SER A N 1
ATOM 792 C CA . SER A 1 98 ? 18.230 4.251 -19.097 1.00 61.75 98 SER A CA 1
ATOM 793 C C . SER A 1 98 ? 19.350 3.214 -19.225 1.00 61.75 98 SER A C 1
ATOM 795 O O . SER A 1 98 ? 19.065 2.023 -19.280 1.00 61.75 98 SER A O 1
ATOM 797 N N . ILE A 1 99 ? 20.611 3.655 -19.147 1.00 73.81 99 ILE A N 1
ATOM 798 C CA . ILE A 1 99 ? 21.793 2.774 -19.135 1.00 73.81 99 ILE A CA 1
ATOM 799 C C . ILE A 1 99 ? 21.752 1.834 -17.920 1.00 73.81 99 ILE A C 1
ATOM 801 O O . ILE A 1 99 ? 22.029 0.643 -18.032 1.00 73.81 99 ILE A O 1
ATOM 805 N N . GLY A 1 100 ? 21.368 2.352 -16.746 1.00 65.75 100 GLY A N 1
ATOM 806 C CA . GLY A 1 100 ? 21.226 1.538 -15.536 1.00 65.75 100 GLY A CA 1
ATOM 807 C C . GLY A 1 100 ? 20.158 0.447 -15.659 1.00 65.75 100 GLY A C 1
ATOM 808 O O . GLY A 1 100 ? 20.356 -0.657 -15.162 1.00 65.75 100 GLY A O 1
ATOM 809 N N . ASN A 1 101 ? 19.051 0.726 -16.350 1.00 61.75 101 ASN A N 1
ATOM 810 C CA . ASN A 1 101 ? 18.001 -0.264 -16.583 1.00 61.75 101 ASN A CA 1
ATOM 811 C C . ASN A 1 101 ? 18.453 -1.367 -17.550 1.00 61.75 101 ASN A C 1
ATOM 813 O O . ASN A 1 101 ? 18.202 -2.533 -17.269 1.00 61.75 101 ASN A O 1
ATOM 817 N N . VAL A 1 102 ? 19.158 -1.015 -18.632 1.00 63.81 102 VAL A N 1
ATOM 818 C CA . VAL A 1 102 ? 19.695 -1.988 -19.602 1.00 63.81 102 VAL A CA 1
ATOM 819 C C . VAL A 1 102 ? 20.708 -2.924 -18.946 1.00 63.81 102 VAL A C 1
ATOM 821 O O . VAL A 1 102 ? 20.555 -4.138 -19.028 1.00 63.81 102 VAL A O 1
ATOM 824 N N . LYS A 1 103 ? 21.660 -2.384 -18.177 1.00 64.88 103 LYS A N 1
ATOM 825 C CA . LYS A 1 103 ? 22.637 -3.206 -17.442 1.00 64.88 103 LYS A CA 1
ATOM 826 C C . LYS A 1 103 ? 21.982 -4.160 -16.443 1.00 64.88 103 LYS A C 1
ATOM 828 O O . LYS A 1 103 ? 22.419 -5.294 -16.291 1.00 64.88 103 LYS A O 1
ATOM 833 N N . ASN A 1 104 ? 20.914 -3.723 -15.777 1.00 58.78 104 ASN A N 1
ATOM 834 C CA . ASN A 1 104 ? 20.167 -4.588 -14.862 1.00 58.78 104 ASN A CA 1
ATOM 835 C C . ASN A 1 104 ? 19.347 -5.664 -15.599 1.00 58.78 104 ASN A C 1
ATOM 837 O O . ASN A 1 104 ? 19.080 -6.712 -15.017 1.00 58.78 104 ASN A O 1
ATOM 841 N N . MET A 1 105 ? 18.957 -5.428 -16.857 1.00 55.44 105 MET A N 1
ATOM 842 C CA . MET A 1 105 ? 18.309 -6.432 -17.711 1.00 55.44 105 MET A CA 1
ATOM 843 C C . MET A 1 105 ? 19.310 -7.468 -18.245 1.00 55.44 105 MET A C 1
ATOM 845 O O . MET A 1 105 ? 18.983 -8.651 -18.277 1.00 55.44 105 MET A O 1
ATOM 849 N N . GLU A 1 106 ? 20.531 -7.055 -18.601 1.00 53.41 106 GLU A N 1
ATOM 850 C CA . GLU A 1 106 ? 21.603 -7.950 -19.075 1.00 53.41 106 GLU A CA 1
ATOM 851 C C . GLU A 1 106 ? 22.074 -8.935 -17.990 1.00 53.41 106 GLU A C 1
ATOM 853 O O . GLU A 1 106 ? 22.295 -10.108 -18.275 1.00 53.41 106 GLU A O 1
ATOM 858 N N . ILE A 1 107 ? 22.166 -8.494 -16.729 1.00 52.22 107 ILE A N 1
ATOM 859 C CA . ILE A 1 107 ? 22.639 -9.331 -15.607 1.00 52.22 107 ILE A CA 1
ATOM 860 C C . ILE A 1 107 ? 21.646 -10.452 -15.244 1.00 52.22 107 ILE A C 1
ATOM 862 O O . ILE A 1 107 ? 22.050 -11.482 -14.704 1.00 52.22 107 ILE A O 1
ATOM 866 N N . HIS A 1 108 ? 20.350 -10.272 -15.514 1.00 48.19 108 HIS A N 1
ATOM 867 C CA . HIS A 1 108 ? 19.306 -11.193 -15.051 1.00 48.19 108 HIS A CA 1
ATOM 868 C C . HIS A 1 108 ? 18.666 -12.057 -16.145 1.00 48.19 108 HIS A C 1
ATOM 870 O O . HIS A 1 108 ? 17.913 -12.967 -15.804 1.00 48.19 108 HIS A O 1
ATOM 876 N N . GLY A 1 109 ? 19.007 -11.841 -17.421 1.00 39.81 109 GLY A N 1
ATOM 877 C CA . GLY A 1 109 ? 18.447 -12.587 -18.549 1.00 39.81 109 GLY A CA 1
ATOM 878 C C . GLY A 1 109 ? 16.963 -12.275 -18.794 1.00 39.81 109 GLY A C 1
ATOM 879 O O . GLY A 1 109 ? 16.168 -12.083 -17.874 1.00 39.81 109 GLY A O 1
ATOM 880 N N . LYS A 1 110 ? 16.559 -12.213 -20.066 1.00 40.72 110 LYS A N 1
ATOM 881 C CA . LYS A 1 110 ? 15.154 -12.019 -20.455 1.00 40.72 110 LYS A CA 1
ATOM 882 C C . LYS A 1 110 ? 14.355 -13.273 -20.069 1.00 40.72 110 LYS A C 1
ATOM 884 O O . LYS A 1 110 ? 14.442 -14.304 -20.731 1.00 40.72 110 LYS A O 1
ATOM 889 N N . LEU A 1 111 ? 13.556 -13.191 -19.007 1.00 40.44 111 LEU A N 1
ATOM 890 C CA . LEU A 1 111 ? 12.458 -14.136 -18.797 1.00 40.44 111 LEU A CA 1
ATOM 891 C C . LEU A 1 111 ? 11.498 -13.992 -19.984 1.00 40.44 111 LEU A C 1
ATOM 893 O O . LEU A 1 111 ? 11.026 -12.888 -20.256 1.00 40.44 111 LEU A O 1
ATOM 897 N N . LYS A 1 112 ? 11.244 -15.097 -20.701 1.00 37.97 112 LYS A N 1
ATOM 898 C CA . LYS A 1 112 ? 10.226 -15.179 -21.759 1.00 37.97 112 LYS A CA 1
ATOM 899 C C . LYS A 1 112 ? 8.951 -14.487 -21.280 1.00 37.97 112 LYS A C 1
ATOM 901 O O . LYS A 1 112 ? 8.419 -14.846 -20.227 1.00 37.97 112 LYS A O 1
ATOM 906 N N . THR A 1 113 ? 8.490 -13.507 -22.054 1.00 36.53 113 THR A N 1
ATOM 907 C CA . THR A 1 113 ? 7.306 -12.699 -21.767 1.00 36.53 113 THR A CA 1
ATOM 908 C C . THR A 1 113 ? 6.091 -13.611 -21.702 1.00 36.53 113 THR A C 1
ATOM 910 O O . THR A 1 113 ? 5.482 -13.968 -22.706 1.00 36.53 113 THR A O 1
ATOM 913 N N . THR A 1 114 ? 5.771 -14.044 -20.492 1.00 29.56 114 THR A N 1
ATOM 914 C CA . THR A 1 114 ? 4.525 -14.730 -20.204 1.00 29.56 114 THR A CA 1
ATOM 915 C C . THR A 1 114 ? 3.580 -13.613 -19.807 1.00 29.56 114 THR A C 1
ATOM 917 O O . THR A 1 114 ? 3.863 -12.903 -18.844 1.00 29.56 114 THR A O 1
ATOM 920 N N . VAL A 1 115 ? 2.498 -13.405 -20.560 1.00 33.12 115 VAL A N 1
ATOM 921 C CA . VAL A 1 115 ? 1.403 -12.537 -20.115 1.00 33.12 115 VAL A CA 1
ATOM 922 C C . VAL A 1 115 ? 0.753 -13.245 -18.932 1.00 33.12 115 VAL A C 1
ATOM 924 O O . VAL A 1 115 ? -0.221 -13.979 -19.073 1.00 33.12 115 VAL A O 1
ATOM 927 N N . THR A 1 116 ? 1.345 -13.103 -17.754 1.00 31.33 116 THR A N 1
ATOM 928 C CA . THR A 1 116 ? 0.678 -13.439 -16.512 1.00 31.33 116 THR A CA 1
ATOM 929 C C . THR A 1 116 ? -0.304 -12.313 -16.263 1.00 31.33 116 THR A C 1
ATOM 931 O O . THR A 1 116 ? 0.063 -11.215 -15.850 1.00 31.33 116 THR A O 1
ATOM 934 N N . VAL A 1 117 ? -1.580 -12.579 -16.542 1.00 36.03 117 VAL A N 1
ATOM 935 C CA . VAL A 1 117 ? -2.657 -11.850 -15.879 1.00 36.03 117 VAL A CA 1
ATOM 936 C C . VAL A 1 117 ? -2.404 -12.068 -14.392 1.00 36.03 117 VAL A C 1
ATOM 938 O O . VAL A 1 117 ? -2.595 -13.169 -13.882 1.00 36.03 117 VAL A O 1
ATOM 941 N N . ILE A 1 118 ? -1.834 -11.062 -13.731 1.00 39.62 118 ILE A N 1
ATOM 942 C CA . ILE A 1 118 ? -1.628 -11.071 -12.289 1.00 39.62 118 ILE A CA 1
ATOM 943 C C . ILE A 1 118 ? -3.037 -11.144 -11.707 1.00 39.62 118 ILE A C 1
ATOM 945 O O . ILE A 1 118 ? -3.768 -10.155 -11.721 1.00 39.62 118 ILE A O 1
ATOM 949 N N . GLU A 1 119 ? -3.461 -12.337 -11.286 1.00 43.38 119 GLU A N 1
ATOM 950 C CA . GLU A 1 119 ? -4.736 -12.500 -10.599 1.00 43.38 119 GLU A CA 1
ATOM 951 C C . GLU A 1 119 ? -4.752 -11.537 -9.406 1.00 43.38 119 GLU A C 1
ATOM 953 O O . GLU A 1 119 ? -3.758 -11.421 -8.678 1.00 43.38 119 GLU A O 1
ATOM 958 N N . SER A 1 120 ? -5.885 -10.860 -9.200 1.00 48.62 120 SER A N 1
ATOM 959 C CA . SER A 1 120 ? -6.111 -9.840 -8.160 1.00 48.62 120 SER A CA 1
ATOM 960 C C . SER A 1 120 ? -5.650 -10.257 -6.756 1.00 48.62 120 SER A C 1
ATOM 962 O O . SER A 1 120 ? -5.346 -9.408 -5.921 1.00 48.62 120 SER A O 1
ATOM 964 N N . LYS A 1 121 ? -5.526 -11.566 -6.504 1.00 48.75 121 LYS A N 1
ATOM 965 C CA . LYS A 1 121 ? -4.994 -12.158 -5.270 1.00 48.75 121 LYS A CA 1
ATOM 966 C C . LYS A 1 121 ? -3.527 -11.826 -4.983 1.00 48.75 121 LYS A C 1
ATOM 968 O O . LYS A 1 121 ? -3.135 -11.822 -3.824 1.00 48.75 121 LYS A O 1
ATOM 973 N N . THR A 1 122 ? -2.715 -11.539 -5.999 1.00 57.06 122 THR A N 1
ATOM 974 C CA . THR A 1 122 ? -1.278 -11.236 -5.827 1.00 57.06 122 THR A CA 1
ATOM 975 C C . THR A 1 122 ? -0.964 -9.735 -5.809 1.00 57.06 122 THR A C 1
ATOM 977 O O . THR A 1 122 ? 0.171 -9.340 -5.532 1.00 57.06 122 THR A O 1
ATOM 980 N N . GLN A 1 123 ? -1.964 -8.881 -6.051 1.00 67.94 123 GLN A N 1
ATOM 981 C CA . GLN A 1 123 ? -1.818 -7.428 -6.052 1.00 67.94 123 GLN A CA 1
ATOM 982 C C . GLN A 1 123 ? -1.983 -6.854 -4.634 1.00 67.94 123 GLN A C 1
ATOM 984 O O . GLN A 1 123 ? -2.953 -7.135 -3.935 1.00 67.94 123 GLN A O 1
ATOM 989 N N . ILE A 1 124 ? -1.023 -6.024 -4.208 1.00 77.06 124 ILE A N 1
ATOM 990 C CA . ILE A 1 124 ? -1.030 -5.388 -2.873 1.00 77.06 124 ILE A CA 1
ATOM 991 C C . ILE A 1 124 ? -1.862 -4.095 -2.870 1.00 77.06 124 ILE A C 1
ATOM 993 O O . ILE A 1 124 ? -2.418 -3.708 -1.846 1.00 77.06 124 ILE A O 1
ATOM 997 N N . LEU A 1 125 ? -1.944 -3.416 -4.019 1.00 83.00 125 LEU A N 1
ATOM 998 C CA . LEU A 1 125 ? -2.788 -2.235 -4.190 1.00 83.00 125 LEU A CA 1
ATOM 999 C C . LEU A 1 125 ? -4.257 -2.655 -4.362 1.00 83.00 125 LEU A C 1
ATOM 1001 O O . LEU A 1 125 ? -4.519 -3.563 -5.153 1.00 83.00 125 LEU A O 1
ATOM 1005 N N . PRO A 1 126 ? -5.206 -1.984 -3.688 1.00 82.56 126 PRO A N 1
ATOM 1006 C CA . PRO A 1 126 ? -6.625 -2.135 -3.992 1.00 82.56 126 PRO A CA 1
ATOM 1007 C C . PRO A 1 126 ? -6.954 -1.729 -5.440 1.00 82.56 126 PRO A C 1
ATOM 1009 O O . PRO A 1 126 ? -6.115 -1.103 -6.100 1.00 82.56 126 PRO A O 1
ATOM 1012 N N . PRO A 1 127 ? -8.165 -2.040 -5.936 1.00 83.25 127 PRO A N 1
ATOM 1013 C CA . PRO A 1 127 ? -8.626 -1.559 -7.235 1.00 83.25 127 PRO A CA 1
ATOM 1014 C C . PRO A 1 127 ? -8.531 -0.029 -7.331 1.00 83.25 127 PRO A C 1
ATOM 1016 O O . PRO A 1 127 ? -8.836 0.683 -6.374 1.00 83.25 127 PRO A O 1
ATOM 1019 N N . ILE A 1 128 ? -8.062 0.469 -8.479 1.00 83.12 128 ILE A N 1
ATOM 1020 C CA . ILE A 1 128 ? -7.805 1.896 -8.706 1.00 83.12 128 ILE A CA 1
ATOM 1021 C C . ILE A 1 128 ? -8.853 2.440 -9.674 1.00 83.12 128 ILE A C 1
ATOM 1023 O O . ILE A 1 128 ? -8.937 1.994 -10.819 1.00 83.12 128 ILE A O 1
ATOM 1027 N N . ASN A 1 129 ? -9.582 3.472 -9.256 1.00 82.62 129 ASN A N 1
ATOM 1028 C CA . ASN A 1 129 ? -10.431 4.246 -10.149 1.00 82.62 129 ASN A CA 1
ATOM 1029 C C . ASN A 1 129 ? -9.563 5.173 -11.017 1.00 82.62 129 ASN A C 1
ATOM 1031 O O . ASN A 1 129 ? -9.106 6.237 -10.588 1.00 82.62 129 ASN A O 1
ATOM 1035 N N . THR A 1 130 ? -9.332 4.765 -12.265 1.00 78.25 130 THR A N 1
ATOM 1036 C CA . THR A 1 130 ? -8.509 5.527 -13.217 1.00 78.25 130 THR A CA 1
ATOM 1037 C C . THR A 1 130 ? -9.132 6.875 -13.604 1.00 78.25 130 THR A C 1
ATOM 1039 O O . THR A 1 130 ? -8.399 7.835 -13.882 1.00 78.25 130 THR A O 1
ATOM 1042 N N . GLU A 1 131 ? -10.459 6.991 -13.526 1.00 80.94 131 GLU A N 1
ATOM 1043 C CA . GLU A 1 131 ? -11.239 8.170 -13.917 1.00 80.94 131 GLU A CA 1
ATOM 1044 C C . GLU A 1 131 ? -11.289 9.264 -12.838 1.00 80.94 131 GLU A C 1
ATOM 1046 O O . GLU A 1 131 ? -11.655 10.401 -13.130 1.00 80.94 131 GLU A O 1
ATOM 1051 N N . ALA A 1 132 ? -10.864 8.968 -11.605 1.00 81.06 132 ALA A N 1
ATOM 1052 C CA . ALA A 1 132 ? -10.917 9.895 -10.473 1.00 81.06 132 ALA A CA 1
ATOM 1053 C C . ALA A 1 132 ? -10.257 11.259 -10.765 1.00 81.06 132 ALA A C 1
ATOM 1055 O O . ALA A 1 132 ? -9.178 11.321 -11.344 1.00 81.06 132 ALA A O 1
ATOM 1056 N N . ALA A 1 133 ? -10.834 12.384 -10.338 1.00 81.50 133 ALA A N 1
ATOM 1057 C CA . ALA A 1 133 ? -10.253 13.701 -10.637 1.00 81.50 133 ALA A CA 1
ATOM 1058 C C . ALA A 1 133 ? -8.917 13.944 -9.909 1.00 81.50 133 ALA A C 1
ATOM 1060 O O . ALA A 1 133 ? -8.000 14.558 -10.462 1.00 81.50 133 ALA A O 1
ATOM 1061 N N . THR A 1 134 ? -8.783 13.433 -8.682 1.00 82.06 134 THR A N 1
ATOM 1062 C CA . THR A 1 134 ? -7.580 13.589 -7.860 1.00 82.06 134 THR A CA 1
ATOM 1063 C C . THR A 1 134 ? -6.967 12.234 -7.474 1.00 82.06 134 THR A C 1
ATOM 1065 O O . THR A 1 134 ? -7.654 11.210 -7.493 1.00 82.06 134 THR A O 1
ATOM 1068 N N . PRO A 1 135 ? -5.666 12.189 -7.110 1.00 79.00 135 PRO A N 1
ATOM 1069 C CA . PRO A 1 135 ? -5.031 10.969 -6.603 1.00 79.00 135 PRO A CA 1
ATOM 1070 C C . PRO A 1 135 ? -5.694 10.389 -5.349 1.00 79.00 135 PRO A C 1
ATOM 1072 O O . PRO A 1 135 ? -5.693 9.179 -5.163 1.00 79.00 135 PRO A O 1
ATOM 1075 N N . ILE A 1 136 ? -6.265 11.250 -4.506 1.00 84.50 136 ILE A N 1
ATOM 1076 C CA . ILE A 1 136 ? -6.909 10.865 -3.243 1.00 84.50 136 ILE A CA 1
ATOM 1077 C C . ILE A 1 136 ? -8.219 10.118 -3.523 1.00 84.50 136 ILE A C 1
ATOM 1079 O O . ILE A 1 136 ? -8.519 9.127 -2.857 1.00 84.50 136 ILE A O 1
ATOM 1083 N N . ASP A 1 137 ? -8.942 10.545 -4.560 1.00 84.69 137 ASP A N 1
ATOM 1084 C CA . ASP A 1 137 ? -10.220 9.959 -4.983 1.00 84.69 137 ASP A CA 1
ATOM 1085 C C . ASP A 1 137 ? -10.038 8.690 -5.830 1.00 84.69 137 ASP A C 1
ATOM 1087 O O . ASP A 1 137 ? -11.009 8.075 -6.258 1.00 84.69 137 ASP A O 1
ATOM 1091 N N . SER A 1 138 ? -8.790 8.290 -6.105 1.00 86.38 138 SER A N 1
ATOM 1092 C CA . SER A 1 138 ? -8.493 7.110 -6.928 1.00 86.38 138 SER A CA 1
ATOM 1093 C C . SER A 1 138 ? -8.811 5.787 -6.223 1.00 86.38 138 SER A C 1
ATOM 1095 O O . SER A 1 138 ? -8.784 4.745 -6.868 1.00 86.38 138 SER A O 1
ATOM 1097 N N . PHE A 1 139 ? -9.106 5.820 -4.922 1.00 88.69 139 PHE A N 1
ATOM 1098 C CA . PHE A 1 139 ? -9.449 4.648 -4.123 1.00 88.69 139 PHE A CA 1
ATOM 1099 C C . PHE A 1 139 ? -10.812 4.835 -3.459 1.00 88.69 139 PHE A C 1
ATOM 1101 O O . PHE A 1 139 ? -10.961 5.602 -2.504 1.00 88.69 139 PHE A O 1
ATOM 1108 N N . VAL A 1 140 ? -11.797 4.129 -3.997 1.00 91.06 140 VAL A N 1
ATOM 1109 C CA . VAL A 1 140 ? -13.190 4.131 -3.547 1.00 91.06 140 VAL A CA 1
ATOM 1110 C C . VAL A 1 140 ? -13.351 3.077 -2.444 1.00 91.06 140 VAL A C 1
ATOM 1112 O O . VAL A 1 140 ? -12.753 2.004 -2.526 1.00 91.06 140 VAL A O 1
ATOM 1115 N N . LEU A 1 141 ? -14.097 3.382 -1.376 1.00 91.69 141 LEU A N 1
ATOM 1116 C CA . LEU A 1 141 ? -14.176 2.501 -0.199 1.00 91.69 141 LEU A CA 1
ATOM 1117 C C . LEU A 1 14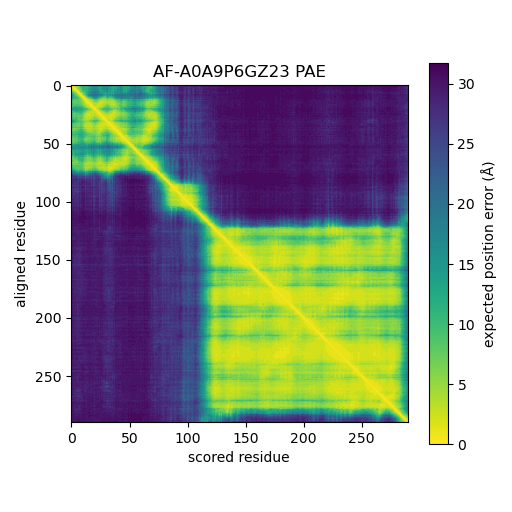1 ? -14.869 1.182 -0.534 1.00 91.69 141 LEU A C 1
ATOM 1119 O O . LEU A 1 141 ? -14.426 0.118 -0.109 1.00 91.69 141 LEU A O 1
ATOM 1123 N N . GLU A 1 142 ? -15.917 1.265 -1.339 1.00 91.31 142 GLU A N 1
ATOM 1124 C CA . GLU A 1 142 ? -16.724 0.150 -1.812 1.00 91.31 142 GLU A CA 1
ATOM 1125 C C . GLU A 1 142 ? -15.875 -0.820 -2.643 1.00 91.31 142 GLU A C 1
ATOM 1127 O O . GLU A 1 142 ? -16.004 -2.031 -2.492 1.00 91.31 142 GLU A O 1
ATOM 1132 N N . ASP A 1 143 ? -14.927 -0.304 -3.431 1.00 88.69 143 ASP A N 1
ATOM 1133 C CA . ASP A 1 143 ? -13.984 -1.122 -4.200 1.00 88.69 143 ASP A CA 1
ATOM 1134 C C . ASP A 1 143 ? -12.886 -1.743 -3.315 1.00 88.69 143 ASP A C 1
ATOM 1136 O O . ASP A 1 143 ? -12.373 -2.825 -3.607 1.00 88.69 143 ASP A O 1
ATOM 1140 N N . MET A 1 144 ? -12.491 -1.059 -2.234 1.00 90.56 144 MET A N 1
ATOM 1141 C CA . MET A 1 144 ? -11.444 -1.522 -1.315 1.00 90.56 144 MET A CA 1
ATOM 1142 C C . MET A 1 144 ? -11.930 -2.602 -0.341 1.00 90.56 144 MET A C 1
ATOM 1144 O O . MET A 1 144 ? -11.186 -3.544 -0.062 1.00 90.56 144 MET A O 1
ATOM 1148 N N . PHE A 1 145 ? -13.135 -2.432 0.206 1.00 91.75 145 PHE A N 1
ATOM 1149 C CA . PHE A 1 145 ? -13.673 -3.236 1.309 1.00 91.75 145 PHE A CA 1
ATOM 1150 C C . PHE A 1 145 ? -14.915 -4.042 0.913 1.00 91.75 145 PHE A C 1
ATOM 1152 O O . PHE A 1 145 ? -15.273 -4.979 1.616 1.00 91.75 145 PHE A O 1
ATOM 1159 N N . GLY A 1 146 ? -15.560 -3.725 -0.208 1.00 90.81 146 GLY A N 1
ATOM 1160 C CA . GLY A 1 146 ? -16.872 -4.262 -0.551 1.00 90.81 146 GLY A CA 1
ATOM 1161 C C . GLY A 1 146 ? -17.999 -3.443 0.076 1.00 90.81 146 GLY A C 1
ATOM 1162 O O . GLY A 1 146 ? -17.892 -2.951 1.202 1.00 90.81 146 GLY A O 1
ATOM 1163 N N . GLN A 1 147 ? -19.097 -3.312 -0.666 1.00 92.38 147 GLN A N 1
ATOM 1164 C CA . GLN A 1 147 ? -20.246 -2.494 -0.280 1.00 92.38 147 GLN A CA 1
ATOM 1165 C C . GLN A 1 147 ? -20.840 -2.914 1.076 1.00 92.38 147 GLN A C 1
ATOM 1167 O O . GLN A 1 147 ? -21.074 -2.060 1.926 1.00 92.38 147 GLN A O 1
ATOM 1172 N N . ASP A 1 148 ? -20.981 -4.219 1.322 1.00 92.44 148 ASP A N 1
ATOM 1173 C CA . ASP A 1 148 ? -21.559 -4.747 2.566 1.00 92.44 148 ASP A CA 1
ATOM 1174 C C . ASP A 1 148 ? -20.774 -4.312 3.815 1.00 92.44 148 ASP A C 1
ATOM 1176 O O . ASP A 1 148 ? -21.357 -3.987 4.852 1.00 92.44 148 ASP A O 1
ATOM 1180 N N . ILE A 1 149 ? -19.438 -4.270 3.719 1.00 93.81 149 ILE A N 1
ATOM 1181 C CA . ILE A 1 149 ? -18.579 -3.829 4.823 1.00 93.81 149 ILE A CA 1
ATOM 1182 C C . ILE A 1 149 ? -18.751 -2.326 5.039 1.00 93.81 149 ILE A C 1
ATOM 1184 O O . ILE A 1 149 ? -18.911 -1.889 6.176 1.00 93.81 149 ILE A O 1
ATOM 1188 N N . VAL A 1 150 ? -18.755 -1.525 3.971 1.00 94.50 150 VAL A N 1
ATOM 1189 C CA . VAL A 1 150 ? -18.921 -0.068 4.084 1.00 94.50 150 VAL A CA 1
ATOM 1190 C C . VAL A 1 150 ? -20.266 0.277 4.732 1.00 94.50 150 VAL A C 1
ATOM 1192 O O . VAL A 1 150 ? -20.289 1.009 5.721 1.00 94.50 150 VAL A O 1
ATOM 1195 N N . GLU A 1 151 ? -21.362 -0.331 4.274 1.00 94.56 151 GLU A N 1
ATOM 1196 C CA . GLU A 1 151 ? -22.704 -0.122 4.834 1.00 94.56 151 GLU A CA 1
ATOM 1197 C C . GLU A 1 151 ? -22.819 -0.557 6.304 1.00 94.56 151 GLU A C 1
ATOM 1199 O O . GLU A 1 151 ? -23.580 0.029 7.080 1.00 94.56 151 GLU A O 1
ATOM 1204 N N . HIS A 1 152 ? -22.080 -1.592 6.718 1.00 94.25 152 HIS A N 1
ATOM 1205 C CA . HIS A 1 152 ? -22.003 -1.987 8.126 1.00 94.25 152 HIS A CA 1
ATOM 1206 C C . HIS A 1 152 ? -21.316 -0.908 8.966 1.00 94.25 152 HIS A C 1
ATOM 1208 O O . HIS A 1 152 ? -21.852 -0.480 9.988 1.00 94.25 152 HIS A O 1
ATOM 1214 N N . PHE A 1 153 ? -20.163 -0.411 8.514 1.00 94.38 153 PHE A N 1
ATOM 1215 C CA . PHE A 1 153 ? -19.404 0.626 9.220 1.00 94.38 153 PHE A CA 1
ATOM 1216 C C . PHE A 1 153 ? -20.123 1.987 9.241 1.00 94.38 153 PHE A C 1
ATOM 1218 O O . PHE A 1 153 ? -19.952 2.763 10.184 1.00 94.38 153 PHE A O 1
ATOM 1225 N N . GLU A 1 154 ? -20.980 2.270 8.261 1.00 94.06 154 GLU A N 1
ATOM 1226 C CA . GLU A 1 154 ? -21.876 3.430 8.277 1.00 94.06 154 GLU A CA 1
ATOM 1227 C C . GLU A 1 154 ? -22.899 3.385 9.416 1.00 94.06 154 GLU A C 1
ATOM 1229 O O . GLU A 1 154 ? -23.247 4.437 9.961 1.00 94.06 154 GLU A O 1
ATOM 1234 N N . LYS A 1 155 ? -23.352 2.192 9.815 1.00 93.50 155 LYS A N 1
ATOM 1235 C CA . LYS A 1 155 ? -24.354 2.001 10.879 1.00 93.50 155 LYS A CA 1
ATOM 1236 C C . LYS A 1 155 ? -23.757 2.024 12.285 1.00 93.50 155 LYS A C 1
ATOM 1238 O O . LYS A 1 155 ? -24.498 2.206 13.243 1.00 93.50 155 LYS A O 1
ATOM 1243 N N . LEU A 1 156 ? -22.442 1.861 12.418 1.00 92.44 156 LEU A N 1
ATOM 1244 C CA . LEU A 1 156 ? -21.765 1.866 13.713 1.00 92.44 156 LEU A CA 1
ATOM 1245 C C . LEU A 1 156 ? -21.738 3.264 14.346 1.00 92.44 156 LEU A C 1
ATOM 1247 O O . LEU A 1 156 ? -21.510 4.276 13.668 1.00 92.44 156 LEU A O 1
ATOM 1251 N N . GLU A 1 157 ? -21.907 3.312 15.665 1.00 87.75 157 GLU A N 1
ATOM 1252 C CA . GLU A 1 157 ? -21.733 4.518 16.474 1.00 87.75 157 GLU A CA 1
ATOM 1253 C C . GLU A 1 157 ? -20.336 4.517 17.109 1.00 87.75 157 GLU A C 1
ATOM 1255 O O . GLU A 1 157 ? -19.903 3.523 17.688 1.00 87.75 157 GLU A O 1
ATOM 1260 N N . MET A 1 158 ? -19.592 5.624 16.981 1.00 84.56 158 MET A N 1
ATOM 1261 C CA . MET A 1 158 ? -18.218 5.704 17.512 1.00 84.56 158 MET A CA 1
ATOM 1262 C C . MET A 1 158 ? -18.169 5.646 19.042 1.00 84.56 158 MET A C 1
ATOM 1264 O O . MET A 1 158 ? -17.147 5.258 19.601 1.00 84.56 158 MET A O 1
ATOM 1268 N N . GLU A 1 159 ? -19.248 6.054 19.709 1.00 83.56 159 GLU A N 1
ATOM 1269 C CA . GLU A 1 159 ? -19.336 6.158 21.170 1.00 83.56 159 GLU A CA 1
ATOM 1270 C C . GLU A 1 159 ? -19.297 4.784 21.853 1.00 83.56 159 GLU A C 1
ATOM 1272 O O . GLU A 1 159 ? -18.755 4.656 22.952 1.00 83.56 159 GLU A O 1
ATOM 1277 N N . ASP A 1 160 ? -19.766 3.746 21.160 1.00 80.75 160 ASP A N 1
ATOM 1278 C CA . ASP A 1 160 ? -19.818 2.372 21.662 1.00 80.75 160 ASP A CA 1
ATOM 1279 C C . ASP A 1 160 ? -18.511 1.594 21.442 1.00 80.75 160 ASP A C 1
ATOM 1281 O O . ASP A 1 160 ? -18.393 0.425 21.820 1.00 80.75 160 ASP A O 1
ATOM 1285 N N . ILE A 1 161 ? -17.508 2.219 20.815 1.00 85.75 161 ILE A N 1
ATOM 1286 C CA . ILE A 1 161 ? -16.312 1.528 20.340 1.00 85.75 161 ILE A CA 1
ATOM 1287 C C . ILE A 1 161 ? -15.058 2.018 21.065 1.00 85.75 161 ILE A C 1
ATOM 1289 O O . ILE A 1 161 ? -14.733 3.203 21.115 1.00 85.75 161 ILE A O 1
ATOM 1293 N N . SER A 1 162 ? -14.286 1.067 21.597 1.00 86.06 162 SER A N 1
ATOM 1294 C CA . SER A 1 162 ? -12.974 1.347 22.185 1.00 86.06 162 SER A CA 1
ATOM 1295 C C . SER A 1 162 ? -11.921 1.565 21.092 1.00 86.06 162 SER A C 1
ATOM 1297 O O . SER A 1 162 ? -11.320 0.613 20.584 1.00 86.06 162 SER A O 1
ATOM 1299 N N . LEU A 1 163 ? -11.717 2.837 20.743 1.00 89.06 163 LEU A N 1
ATOM 1300 C CA . LEU A 1 163 ? -10.779 3.283 19.711 1.00 89.06 163 LEU A CA 1
ATOM 1301 C C . LEU A 1 163 ? -9.308 3.091 20.118 1.00 89.06 163 LEU A C 1
ATOM 1303 O O . LEU A 1 163 ? -8.914 3.288 21.272 1.00 89.06 163 LEU A O 1
ATOM 1307 N N . GLN A 1 164 ? -8.477 2.751 19.137 1.00 90.12 164 GLN A N 1
ATOM 1308 C CA . GLN A 1 164 ? -7.034 2.590 19.257 1.00 90.12 164 GLN A CA 1
ATOM 1309 C C . GLN A 1 164 ? -6.336 3.945 19.447 1.00 90.12 164 GLN A C 1
ATOM 1311 O O . GLN A 1 164 ? -6.673 4.949 18.819 1.00 90.12 164 GLN A O 1
ATOM 1316 N N . GLU A 1 165 ? -5.310 3.981 20.301 1.00 87.88 165 GLU A N 1
ATOM 1317 C CA . GLU A 1 165 ? -4.610 5.228 20.636 1.00 87.88 165 GLU A CA 1
ATOM 1318 C C . GLU A 1 165 ? -3.891 5.863 19.444 1.00 87.88 165 GLU A C 1
ATOM 1320 O O . GLU A 1 165 ? -3.762 7.083 19.374 1.00 87.88 165 GLU A O 1
ATOM 1325 N N . GLU A 1 166 ? -3.459 5.043 18.491 1.00 87.44 166 GLU A N 1
ATOM 1326 C CA . GLU A 1 166 ? -2.764 5.454 17.277 1.00 87.44 166 GLU A CA 1
ATOM 1327 C C . GLU A 1 166 ? -3.591 6.390 16.391 1.00 87.44 166 GLU A C 1
ATOM 1329 O O . GLU A 1 166 ? -3.017 7.158 15.622 1.00 87.44 166 GLU A O 1
ATOM 1334 N N . LEU A 1 167 ? -4.922 6.355 16.502 1.00 89.38 167 LEU A N 1
ATOM 1335 C CA . LEU A 1 167 ? -5.808 7.216 15.723 1.00 89.38 167 LEU A CA 1
ATOM 1336 C C . LEU A 1 167 ? -6.115 8.559 16.385 1.00 89.38 167 LEU A C 1
ATOM 1338 O O . LEU A 1 167 ? -6.745 9.413 15.760 1.00 89.38 167 LEU A O 1
ATOM 1342 N N . LYS A 1 168 ? -5.663 8.790 17.624 1.00 87.06 168 LYS A N 1
ATOM 1343 C CA . LYS A 1 168 ? -5.950 10.033 18.364 1.00 87.06 168 LYS A CA 1
ATOM 1344 C C . LYS A 1 168 ? -5.413 11.284 17.664 1.00 87.06 168 LYS A C 1
ATOM 1346 O O . LYS A 1 168 ? -5.978 12.359 17.830 1.00 87.06 168 LYS A O 1
ATOM 1351 N N . GLU A 1 169 ? -4.326 11.156 16.903 1.00 86.56 169 GLU A N 1
ATOM 1352 C CA . GLU A 1 169 ? -3.699 12.278 16.190 1.00 86.56 169 GLU A CA 1
ATOM 1353 C C . GLU A 1 169 ? -4.330 12.569 14.813 1.00 86.56 169 GLU A C 1
ATOM 1355 O O . GLU A 1 169 ? -3.941 13.545 14.173 1.00 86.56 169 GLU A O 1
ATOM 1360 N N . PHE A 1 170 ? -5.296 11.756 14.364 1.00 90.31 170 PHE A N 1
ATOM 1361 C CA . PHE A 1 170 ? -5.940 11.872 13.052 1.00 90.31 170 PHE A CA 1
ATOM 1362 C C . PHE A 1 170 ? -7.335 12.502 13.130 1.00 90.31 170 PHE A C 1
ATOM 1364 O O . PHE A 1 170 ? -8.049 12.407 14.129 1.00 90.31 170 PHE A O 1
ATOM 1371 N N . THR A 1 171 ? -7.741 13.130 12.031 1.00 86.88 171 THR A N 1
ATOM 1372 C CA . THR A 1 171 ? -9.028 13.810 11.888 1.00 86.88 171 THR A CA 1
ATOM 1373 C C . THR A 1 171 ? -10.215 12.834 11.861 1.00 86.88 171 THR A C 1
ATOM 1375 O O . THR A 1 171 ? -10.293 11.963 11.003 1.00 86.88 171 THR A O 1
ATOM 1378 N N . GLN A 1 172 ? -11.214 13.057 12.724 1.00 87.31 172 GLN A N 1
ATOM 1379 C CA . GLN A 1 172 ? -12.464 12.269 12.806 1.00 87.31 172 G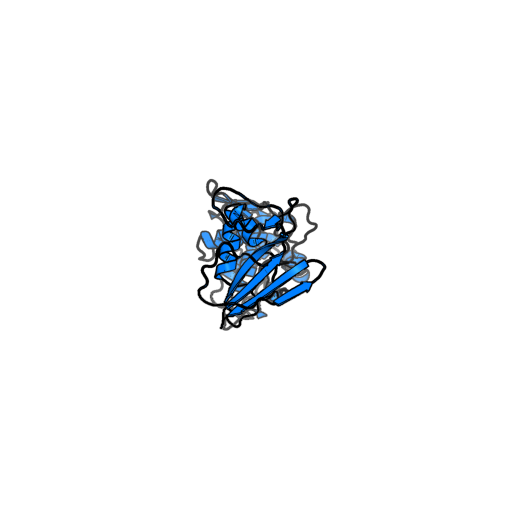LN A CA 1
ATOM 1380 C C . GLN A 1 172 ? -13.604 12.785 11.902 1.00 87.31 172 GLN A C 1
ATOM 1382 O O . GLN A 1 172 ? -14.766 12.447 12.106 1.00 87.31 172 GLN A O 1
ATOM 1387 N N . LYS A 1 173 ? -13.311 13.642 10.913 1.00 85.81 173 LYS A N 1
ATOM 1388 C CA . LYS A 1 173 ? -14.345 14.220 10.024 1.00 85.81 173 LYS A CA 1
ATOM 1389 C C . LYS A 1 173 ? -15.099 13.157 9.232 1.00 85.81 173 LYS A C 1
ATOM 1391 O O . LYS A 1 173 ? -16.265 13.359 8.913 1.00 85.81 173 LYS A O 1
ATOM 1396 N N . ASP A 1 174 ? -14.421 12.064 8.907 1.00 89.12 174 ASP A N 1
ATOM 1397 C CA . ASP A 1 174 ? -14.994 10.940 8.189 1.00 89.12 174 ASP A CA 1
ATOM 1398 C C . ASP A 1 174 ? -15.087 9.728 9.114 1.00 89.12 174 ASP A C 1
ATOM 1400 O O . ASP A 1 174 ? -14.103 9.021 9.341 1.00 89.12 174 ASP A O 1
ATOM 1404 N N . LYS A 1 175 ? -16.288 9.508 9.658 1.00 92.81 175 LYS A N 1
ATOM 1405 C CA . LYS A 1 175 ? -16.571 8.424 10.603 1.00 92.81 175 LYS A CA 1
ATOM 1406 C C . LYS A 1 175 ? -16.185 7.057 10.037 1.00 92.81 175 LYS A C 1
ATOM 1408 O O . LYS A 1 175 ? -15.559 6.261 10.731 1.00 92.81 175 LYS A O 1
ATOM 1413 N N . VAL A 1 176 ? -16.562 6.782 8.789 1.00 93.31 176 VAL A N 1
ATOM 1414 C CA . VAL A 1 176 ? -16.411 5.452 8.186 1.00 93.31 176 VAL A CA 1
ATOM 1415 C C . VAL A 1 176 ? -14.938 5.151 7.956 1.00 93.31 176 VAL A C 1
ATOM 1417 O O . VAL A 1 176 ? -14.448 4.110 8.392 1.00 93.31 176 VAL A O 1
ATOM 1420 N N . ARG A 1 177 ? -14.193 6.096 7.365 1.00 94.44 177 ARG A N 1
ATOM 1421 C CA . ARG A 1 177 ? -12.741 5.949 7.167 1.00 94.44 177 ARG A CA 1
ATOM 1422 C C . ARG A 1 177 ? -11.992 5.810 8.489 1.00 94.44 177 ARG A C 1
ATOM 1424 O O . ARG A 1 177 ? -11.032 5.039 8.564 1.00 94.44 177 ARG A O 1
ATOM 1431 N N . TYR A 1 178 ? -12.439 6.514 9.526 1.00 94.50 178 TYR A N 1
ATOM 1432 C CA . TYR A 1 178 ? -11.838 6.441 10.853 1.00 94.50 178 TYR A CA 1
ATOM 1433 C C . TYR A 1 178 ? -12.059 5.069 11.504 1.00 94.50 178 TYR A C 1
ATOM 1435 O O . TYR A 1 178 ? -11.097 4.438 11.938 1.00 94.50 178 TYR A O 1
ATOM 1443 N N . LEU A 1 179 ? -13.295 4.559 11.494 1.00 94.62 179 LEU A N 1
ATOM 1444 C CA . LEU A 1 179 ? -13.628 3.238 12.037 1.00 94.62 179 LEU A CA 1
ATOM 1445 C C . LEU A 1 179 ? -12.963 2.094 11.256 1.00 94.62 179 LEU A C 1
ATOM 1447 O O . LEU A 1 179 ? -12.437 1.163 11.863 1.00 94.62 179 LEU A O 1
ATOM 1451 N N . LEU A 1 180 ? -12.914 2.171 9.922 1.00 95.62 180 LEU A N 1
ATOM 1452 C CA . LEU A 1 180 ? -12.185 1.195 9.100 1.00 95.62 180 LEU A CA 1
ATOM 1453 C C . LEU A 1 180 ? -10.686 1.194 9.432 1.00 95.62 180 LEU A C 1
ATOM 1455 O O . LEU A 1 180 ? -10.077 0.132 9.570 1.00 95.62 180 LEU A O 1
ATOM 1459 N N . SER A 1 181 ? -10.091 2.378 9.615 1.00 95.44 181 SER A N 1
ATOM 1460 C CA . SER A 1 181 ? -8.691 2.494 10.037 1.00 95.44 181 SER A CA 1
ATOM 1461 C C . SER A 1 181 ? -8.467 1.862 11.413 1.00 95.44 181 SER A C 1
ATOM 1463 O O . SER A 1 181 ? -7.468 1.170 11.614 1.00 95.44 181 SER A O 1
ATOM 1465 N N . ASP A 1 182 ? -9.403 2.060 12.346 1.00 94.50 182 ASP A N 1
ATOM 1466 C CA . ASP A 1 182 ? -9.336 1.514 13.705 1.00 94.50 182 ASP A CA 1
ATOM 1467 C C . ASP A 1 182 ? -9.359 -0.013 13.689 1.00 94.50 182 ASP A C 1
ATOM 1469 O O . ASP A 1 182 ? -8.500 -0.671 14.286 1.00 94.50 182 ASP A O 1
ATOM 1473 N N . ALA A 1 183 ? -10.286 -0.570 12.912 1.00 93.94 183 ALA A N 1
ATOM 1474 C CA . ALA A 1 183 ? -10.425 -2.000 12.725 1.00 93.94 183 ALA A CA 1
ATOM 1475 C C . ALA A 1 183 ? -9.149 -2.620 12.135 1.00 93.94 183 ALA A C 1
ATOM 1477 O O . ALA A 1 183 ? -8.644 -3.610 12.670 1.00 93.94 183 ALA A O 1
ATOM 1478 N N . ILE A 1 184 ? -8.557 -2.009 11.100 1.00 95.19 184 ILE A N 1
ATOM 1479 C CA . ILE A 1 184 ? -7.299 -2.499 10.513 1.00 95.19 184 ILE A CA 1
ATOM 1480 C C . ILE A 1 184 ? -6.140 -2.408 11.514 1.00 95.19 184 ILE A C 1
ATOM 1482 O O . ILE A 1 184 ? -5.352 -3.350 11.618 1.00 95.19 184 ILE A O 1
ATOM 1486 N N . ILE A 1 185 ? -6.022 -1.317 12.282 1.00 94.38 185 ILE A N 1
ATOM 1487 C CA . ILE A 1 185 ? -4.985 -1.195 13.323 1.00 94.38 185 ILE A CA 1
ATOM 1488 C C . ILE A 1 185 ? -5.145 -2.308 14.360 1.00 94.38 185 ILE A C 1
ATOM 1490 O O . ILE A 1 185 ? -4.156 -2.953 14.719 1.00 94.38 185 ILE A O 1
ATOM 1494 N N . LYS A 1 186 ? -6.377 -2.567 14.815 1.00 92.44 186 LYS A N 1
ATOM 1495 C CA . LYS A 1 186 ? -6.678 -3.648 15.759 1.00 92.44 186 LYS A CA 1
ATOM 1496 C C . LYS A 1 186 ? -6.262 -5.007 15.193 1.00 92.44 186 LYS A C 1
ATOM 1498 O O . LYS A 1 186 ? -5.585 -5.762 15.888 1.00 92.44 186 LYS A O 1
ATOM 1503 N N . VAL A 1 187 ? -6.573 -5.278 13.922 1.00 91.81 187 VAL A N 1
ATOM 1504 C CA . VAL A 1 187 ? -6.155 -6.502 13.220 1.00 91.81 187 VAL A CA 1
ATOM 1505 C C . VAL A 1 187 ? -4.629 -6.630 13.168 1.00 91.81 187 VAL A C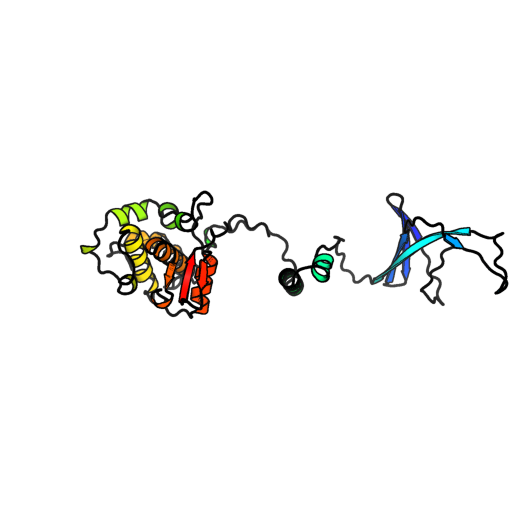 1
ATOM 1507 O O . VAL A 1 187 ? -4.076 -7.649 13.575 1.00 91.81 187 VAL A O 1
ATOM 1510 N N . LEU A 1 188 ? -3.926 -5.584 12.730 1.00 91.19 188 LEU A N 1
ATOM 1511 C CA . LEU A 1 188 ? -2.468 -5.593 12.556 1.00 91.19 188 LEU A CA 1
ATOM 1512 C C . LEU A 1 188 ? -1.686 -5.737 13.873 1.00 91.19 188 LEU A C 1
ATOM 1514 O O . LEU A 1 188 ? -0.516 -6.137 13.850 1.00 91.19 188 LEU A O 1
ATOM 1518 N N . LYS A 1 189 ? -2.308 -5.422 15.016 1.00 89.19 189 LYS A N 1
ATOM 1519 C CA . LYS A 1 189 ? -1.726 -5.609 16.352 1.00 89.19 189 LYS A CA 1
ATOM 1520 C C . LYS A 1 189 ? -1.761 -7.055 16.839 1.00 89.19 189 LYS A C 1
ATOM 1522 O O . LYS A 1 189 ? -0.987 -7.392 17.742 1.00 89.19 189 LYS A O 1
ATOM 1527 N N . PHE A 1 190 ? -2.605 -7.920 16.274 1.00 85.38 190 PHE A N 1
ATOM 1528 C CA . PHE A 1 190 ? -2.629 -9.317 16.689 1.00 85.38 190 PHE A CA 1
ATOM 1529 C C . PHE A 1 190 ? -1.305 -10.009 16.359 1.00 85.38 190 PHE A C 1
ATOM 1531 O O . PHE A 1 190 ? -0.776 -9.953 15.245 1.00 85.38 190 PHE A O 1
ATOM 1538 N N . LYS A 1 191 ? -0.763 -10.699 17.366 1.00 78.00 191 LYS A N 1
ATOM 1539 C CA . LYS A 1 191 ? 0.432 -11.537 17.216 1.00 78.00 191 LYS A CA 1
ATOM 1540 C C . LYS A 1 191 ? 0.104 -12.883 16.567 1.00 78.00 191 LYS A C 1
ATOM 1542 O O . LYS A 1 191 ? 0.941 -13.433 15.853 1.00 78.00 191 LYS A O 1
ATOM 1547 N N . TYR A 1 192 ? -1.092 -13.398 16.838 1.00 82.81 192 TYR A N 1
ATOM 1548 C CA . TYR A 1 192 ? -1.613 -14.654 16.313 1.00 82.81 192 TYR A CA 1
ATOM 1549 C C . TYR A 1 192 ? -3.026 -14.418 15.796 1.00 82.81 192 TYR A C 1
ATOM 1551 O O . TYR A 1 192 ? -3.813 -13.759 16.468 1.00 82.81 192 TYR A O 1
ATOM 1559 N N . TYR A 1 193 ? -3.314 -14.963 14.621 1.00 84.75 193 TYR A N 1
ATOM 1560 C CA . TYR A 1 193 ? -4.563 -14.761 13.899 1.00 84.75 193 TYR A CA 1
ATOM 1561 C C . TYR A 1 193 ? -5.389 -16.039 13.989 1.00 84.75 193 TYR A C 1
ATOM 1563 O O . TYR A 1 193 ? -4.905 -17.123 13.650 1.00 84.75 193 TYR A O 1
ATOM 1571 N N . THR A 1 194 ? -6.620 -15.923 14.465 1.00 83.50 194 THR A N 1
ATOM 1572 C CA . THR A 1 194 ? -7.596 -17.015 14.505 1.00 83.50 194 THR A CA 1
ATOM 1573 C C . THR A 1 194 ? -8.858 -16.579 13.766 1.00 83.50 194 THR A C 1
ATOM 1575 O O . THR A 1 194 ? -9.074 -15.388 13.547 1.00 83.50 194 THR A O 1
ATOM 1578 N N . ARG A 1 195 ? -9.661 -17.542 13.300 1.00 80.19 195 ARG A N 1
ATOM 1579 C CA . ARG A 1 195 ? -10.844 -17.255 12.468 1.00 80.19 195 ARG A CA 1
ATOM 1580 C C . ARG A 1 195 ? -11.981 -16.571 13.240 1.00 80.19 195 ARG A C 1
ATOM 1582 O O . ARG A 1 195 ? -12.840 -15.973 12.618 1.00 80.19 195 ARG A O 1
ATOM 1589 N N . ASP A 1 196 ? -11.922 -16.628 14.562 1.00 84.19 196 ASP A N 1
ATOM 1590 C CA . ASP A 1 196 ? -12.865 -16.101 15.551 1.00 84.19 196 ASP A CA 1
ATOM 1591 C C . ASP A 1 196 ? -12.384 -14.790 16.209 1.00 84.19 196 ASP A C 1
ATOM 1593 O O . ASP A 1 196 ? -13.059 -14.231 17.066 1.00 84.19 196 ASP A O 1
ATOM 1597 N N . MET A 1 197 ? -11.217 -14.243 15.832 1.00 85.69 197 MET A N 1
ATOM 1598 C CA . MET A 1 197 ? -10.590 -13.141 16.589 1.00 85.69 197 MET A CA 1
ATOM 1599 C C . MET A 1 197 ? -11.390 -11.821 16.615 1.00 85.69 197 MET A C 1
ATOM 1601 O O . MET A 1 197 ? -11.071 -10.934 17.410 1.00 85.69 197 MET A O 1
ATOM 1605 N N . LEU A 1 198 ? -12.386 -11.675 15.734 1.00 87.88 198 LEU A N 1
ATOM 1606 C CA . LEU A 1 198 ? -13.291 -10.524 15.668 1.00 87.88 198 LEU A CA 1
ATOM 1607 C C . LEU A 1 198 ? -14.769 -10.891 15.887 1.00 87.88 198 LEU A C 1
ATOM 1609 O O . LEU A 1 198 ? -15.585 -9.978 15.806 1.00 87.88 198 LEU A O 1
ATOM 1613 N N . GLU A 1 199 ? -15.105 -12.156 16.176 1.00 83.44 199 GLU A N 1
ATOM 1614 C CA . GLU A 1 199 ? -16.489 -12.681 16.227 1.00 83.44 199 GLU A CA 1
ATOM 1615 C C . GLU A 1 199 ? -17.380 -11.921 17.230 1.00 83.44 199 GLU A C 1
ATOM 1617 O O . GLU A 1 199 ? -18.541 -11.653 16.957 1.00 83.44 199 GLU A O 1
ATOM 1622 N N . ASP A 1 200 ? -16.803 -11.432 18.333 1.00 82.56 200 ASP A N 1
ATOM 1623 C CA . ASP A 1 200 ? -17.515 -10.640 19.350 1.00 82.56 200 ASP A CA 1
ATOM 1624 C C . ASP A 1 200 ? -17.291 -9.122 19.223 1.00 82.56 200 ASP A C 1
ATOM 1626 O O . ASP A 1 200 ? -17.436 -8.360 20.183 1.00 82.56 200 ASP A O 1
ATOM 1630 N N . THR A 1 201 ? -16.845 -8.649 18.059 1.00 88.06 201 THR A N 1
ATOM 1631 C CA . THR A 1 201 ? -16.512 -7.236 17.850 1.00 88.06 201 THR A CA 1
ATOM 1632 C C . THR A 1 201 ? -17.337 -6.639 16.718 1.00 88.06 201 THR A C 1
ATOM 1634 O O . THR A 1 201 ? -17.633 -7.332 15.748 1.00 88.06 201 THR A O 1
ATOM 1637 N N . PRO A 1 202 ? -17.611 -5.320 16.737 1.00 88.38 202 PRO A N 1
ATOM 1638 C CA . PRO A 1 202 ? -18.307 -4.655 15.632 1.00 88.38 202 PRO A CA 1
ATOM 1639 C C . PRO A 1 202 ? -17.535 -4.709 14.301 1.00 88.38 202 PRO A C 1
ATOM 1641 O O . PRO A 1 202 ? -18.049 -4.263 13.281 1.00 88.38 202 PRO A O 1
ATOM 1644 N N . TYR A 1 203 ? -16.309 -5.237 14.296 1.00 91.88 203 TYR A N 1
ATOM 1645 C CA . TYR A 1 203 ? -15.432 -5.342 13.134 1.00 91.88 203 TYR A CA 1
ATOM 1646 C C . TYR A 1 203 ? -15.425 -6.731 12.494 1.00 91.88 203 TYR A C 1
ATOM 1648 O O . TYR A 1 203 ? -14.665 -6.938 11.550 1.00 91.88 203 TYR A O 1
ATOM 1656 N N . GLU A 1 204 ? -16.254 -7.664 12.974 1.00 90.31 204 GLU A N 1
ATOM 1657 C CA . GLU A 1 204 ? -16.383 -9.019 12.426 1.00 90.31 204 GLU A CA 1
ATOM 1658 C C . GLU A 1 204 ? -16.438 -9.059 10.884 1.00 90.31 204 GLU A C 1
ATOM 1660 O O . GLU A 1 204 ? -15.659 -9.825 10.305 1.00 90.31 204 GLU A O 1
ATOM 1665 N N . PRO A 1 205 ? -17.216 -8.203 10.180 1.00 91.06 205 PRO A N 1
ATOM 1666 C CA . PRO A 1 205 ? -17.308 -8.276 8.718 1.00 91.06 205 PRO A CA 1
ATOM 1667 C C . PRO A 1 205 ? -15.966 -8.093 7.995 1.00 91.06 205 PRO A C 1
ATOM 1669 O O . PRO A 1 205 ? -15.775 -8.623 6.898 1.00 91.06 205 PRO A O 1
ATOM 1672 N N . LEU A 1 206 ? -15.002 -7.406 8.623 1.00 92.06 206 LEU A N 1
ATOM 1673 C CA . LEU A 1 206 ? -13.661 -7.190 8.078 1.00 92.06 206 LEU A CA 1
ATOM 1674 C C . LEU A 1 206 ? -12.862 -8.496 7.932 1.00 92.06 206 LEU A C 1
ATOM 1676 O O . LEU A 1 206 ? -11.955 -8.559 7.102 1.00 92.06 206 LEU A O 1
ATOM 1680 N N . MET A 1 207 ? -13.193 -9.545 8.701 1.00 89.62 207 MET A N 1
ATOM 1681 C CA . MET A 1 207 ? -12.521 -10.852 8.626 1.00 89.62 207 MET A CA 1
ATOM 1682 C C . MET A 1 207 ? -12.541 -11.429 7.212 1.00 89.62 207 MET A C 1
ATOM 1684 O O . MET A 1 207 ? -11.553 -12.019 6.775 1.00 89.62 207 MET A O 1
ATOM 1688 N N . SER A 1 208 ? -13.639 -11.221 6.481 1.00 89.38 208 SER A N 1
ATOM 1689 C CA . SER A 1 208 ? -13.829 -11.734 5.120 1.00 89.38 208 SER A CA 1
ATOM 1690 C C . SER A 1 208 ? -12.717 -11.320 4.143 1.00 89.38 208 SER A C 1
ATOM 1692 O O . SER A 1 208 ? -12.443 -12.044 3.190 1.00 89.38 208 SER A O 1
ATOM 1694 N N . LEU A 1 209 ? -12.018 -10.208 4.404 1.00 87.56 209 LEU A N 1
ATOM 1695 C CA . LEU A 1 209 ? -10.971 -9.677 3.526 1.00 87.56 209 LEU A CA 1
ATOM 1696 C C . LEU A 1 209 ? -9.646 -10.440 3.583 1.00 87.56 209 LEU A C 1
ATOM 1698 O O . LEU A 1 209 ? -8.835 -10.293 2.668 1.00 87.56 209 LEU A O 1
ATOM 1702 N N . PHE A 1 210 ? -9.386 -11.178 4.664 1.00 87.44 210 PHE A N 1
ATOM 1703 C CA . PHE A 1 210 ? -8.075 -11.790 4.913 1.00 87.44 210 PHE A CA 1
ATOM 1704 C C . PHE A 1 210 ? -8.137 -13.158 5.607 1.00 87.44 210 PHE A C 1
ATOM 1706 O O . PHE A 1 210 ? -7.092 -13.739 5.900 1.00 87.44 210 PHE A O 1
ATOM 1713 N N . ILE A 1 211 ? -9.330 -13.694 5.894 1.00 86.88 211 ILE A N 1
ATOM 1714 C CA . ILE A 1 211 ? -9.495 -14.978 6.596 1.00 86.88 211 ILE A CA 1
ATOM 1715 C C . ILE A 1 211 ? -8.832 -16.150 5.860 1.00 86.88 211 ILE A C 1
ATOM 1717 O O . ILE A 1 211 ? -8.273 -17.045 6.500 1.00 86.88 211 ILE A O 1
ATOM 1721 N N . ASP A 1 212 ? -8.850 -16.110 4.528 1.00 85.06 212 ASP A N 1
ATOM 1722 C CA . ASP A 1 212 ? -8.237 -17.119 3.662 1.00 85.06 212 ASP A CA 1
ATOM 1723 C C . ASP A 1 212 ? -6.706 -17.003 3.613 1.00 85.06 212 ASP A C 1
ATOM 1725 O O . ASP A 1 212 ? -6.028 -17.973 3.285 1.00 85.06 212 ASP A O 1
ATOM 1729 N N . ASP A 1 213 ? -6.150 -15.854 4.009 1.00 84.19 213 ASP A N 1
ATOM 1730 C CA . ASP A 1 213 ? -4.707 -15.590 4.053 1.00 84.19 213 ASP A CA 1
ATOM 1731 C C . ASP A 1 213 ? -4.064 -15.949 5.409 1.00 84.19 213 ASP A C 1
ATOM 1733 O O . ASP A 1 213 ? -2.881 -15.665 5.649 1.00 84.19 213 ASP A O 1
ATOM 1737 N N . ILE A 1 214 ? -4.842 -16.535 6.328 1.00 82.62 214 ILE A N 1
ATOM 1738 C CA . ILE A 1 214 ? -4.362 -16.990 7.635 1.00 82.62 214 ILE A CA 1
ATOM 1739 C C . ILE A 1 214 ? -3.818 -18.414 7.508 1.00 82.62 214 ILE A C 1
ATOM 1741 O O . ILE A 1 214 ? -4.564 -19.391 7.438 1.00 82.62 214 ILE A O 1
ATOM 1745 N N . GLU A 1 215 ? -2.500 -18.544 7.614 1.00 78.50 215 GLU A N 1
ATOM 1746 C CA . GLU A 1 215 ? -1.798 -19.825 7.619 1.00 78.50 215 GLU A CA 1
ATOM 1747 C C . GLU A 1 215 ? -1.049 -20.009 8.940 1.00 78.50 215 GLU A C 1
ATOM 1749 O O . GLU A 1 215 ? -0.333 -19.126 9.407 1.00 78.50 215 GLU A O 1
ATOM 1754 N N . GLN A 1 216 ? -1.211 -21.170 9.585 1.00 81.00 216 GLN A N 1
ATOM 1755 C CA . GLN A 1 216 ? -0.513 -21.495 10.843 1.00 81.00 216 GLN A CA 1
ATOM 1756 C C . GLN A 1 216 ? -0.658 -20.407 11.933 1.00 81.00 216 GLN A C 1
ATOM 1758 O O . GLN A 1 216 ? 0.287 -20.093 12.660 1.00 81.00 216 GLN A O 1
ATOM 1763 N N . ARG A 1 217 ? -1.862 -19.827 12.053 1.00 79.62 217 ARG A N 1
ATOM 1764 C CA . ARG A 1 217 ? -2.189 -18.709 12.962 1.00 79.62 217 ARG A CA 1
ATOM 1765 C C . ARG A 1 217 ? -1.383 -17.432 12.715 1.00 79.62 217 ARG A C 1
ATOM 1767 O O . ARG A 1 217 ? -1.183 -16.627 13.629 1.00 79.62 217 ARG A O 1
ATOM 1774 N N . ARG A 1 218 ? -0.891 -17.237 11.497 1.00 80.81 218 ARG A N 1
ATOM 1775 C CA . ARG A 1 218 ? -0.191 -16.031 11.066 1.00 80.81 218 ARG A CA 1
ATOM 1776 C C . ARG A 1 218 ? -0.832 -15.519 9.793 1.00 80.81 218 ARG A C 1
ATOM 1778 O O . ARG A 1 218 ? -1.208 -16.296 8.926 1.00 80.81 218 ARG A O 1
ATOM 1785 N N . LEU A 1 219 ? -0.917 -14.203 9.688 1.00 81.81 219 LEU A N 1
ATOM 1786 C CA . LEU A 1 219 ? -1.267 -13.571 8.433 1.00 81.81 219 LEU A CA 1
ATOM 1787 C C . LEU A 1 219 ? -0.084 -13.684 7.466 1.00 81.81 219 LEU A C 1
ATOM 1789 O O . LEU A 1 219 ? 1.065 -13.437 7.863 1.00 81.81 219 LEU A O 1
ATOM 1793 N N . SER A 1 220 ? -0.354 -14.047 6.212 1.00 82.56 220 SER A N 1
ATOM 1794 C CA . SER A 1 220 ? 0.666 -14.043 5.165 1.00 82.56 220 SER A CA 1
ATOM 1795 C C . SER A 1 220 ? 1.313 -12.653 5.043 1.00 82.56 220 SER A C 1
ATOM 1797 O O . SER A 1 220 ? 0.696 -11.619 5.320 1.00 82.56 220 SER A O 1
ATOM 1799 N N . LYS A 1 221 ? 2.588 -12.598 4.630 1.00 83.19 221 LYS A N 1
ATOM 1800 C CA . LYS A 1 221 ? 3.284 -11.310 4.451 1.00 83.19 221 LYS A CA 1
ATOM 1801 C C . LYS A 1 221 ? 2.543 -10.417 3.450 1.00 83.19 221 LYS A C 1
ATOM 1803 O O . LYS A 1 221 ? 2.422 -9.220 3.680 1.00 83.19 221 LYS A O 1
ATOM 1808 N N . LEU A 1 222 ? 2.029 -11.020 2.380 1.00 83.44 222 LEU A N 1
ATOM 1809 C CA . LEU A 1 222 ? 1.280 -10.331 1.338 1.00 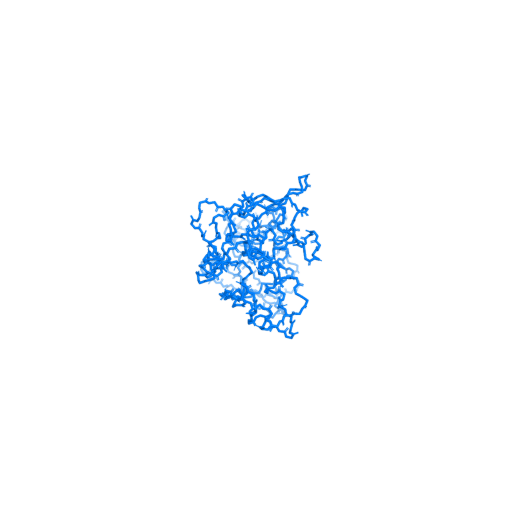83.44 222 LEU A CA 1
ATOM 1810 C C . LEU A 1 222 ? -0.003 -9.696 1.888 1.00 83.44 222 LEU A C 1
ATOM 1812 O O . LEU A 1 222 ? -0.230 -8.509 1.672 1.00 83.44 222 LEU A O 1
ATOM 1816 N N . ALA A 1 223 ? -0.802 -10.450 2.645 1.00 86.00 223 ALA A N 1
ATOM 1817 C CA . ALA A 1 223 ? -2.034 -9.933 3.234 1.00 86.00 223 ALA A CA 1
ATOM 1818 C C . ALA A 1 223 ? -1.758 -8.860 4.294 1.00 86.00 223 ALA A C 1
ATOM 1820 O O . ALA A 1 223 ? -2.469 -7.858 4.367 1.00 86.00 223 ALA A O 1
ATOM 1821 N N . LYS A 1 224 ? -0.669 -9.001 5.060 1.00 87.50 224 LYS A N 1
ATOM 1822 C CA . LYS A 1 224 ? -0.222 -7.952 5.982 1.00 87.50 224 LYS A CA 1
ATOM 1823 C C . LYS A 1 224 ? 0.143 -6.661 5.245 1.00 87.50 224 LYS A C 1
ATOM 1825 O O . LYS A 1 224 ? -0.293 -5.589 5.659 1.00 87.50 224 LYS A O 1
ATOM 1830 N N . ASP A 1 225 ? 0.910 -6.757 4.162 1.00 87.00 225 ASP A N 1
ATOM 1831 C CA . ASP A 1 225 ? 1.277 -5.599 3.341 1.00 87.00 225 ASP A CA 1
ATOM 1832 C C . ASP A 1 225 ? 0.029 -4.972 2.683 1.00 87.00 225 ASP A C 1
ATOM 1834 O O . ASP A 1 225 ? -0.085 -3.748 2.644 1.00 87.00 225 ASP A O 1
ATOM 1838 N N . LYS A 1 226 ? -0.951 -5.782 2.259 1.00 89.12 226 LYS A N 1
ATOM 1839 C CA . LYS A 1 226 ? -2.242 -5.324 1.711 1.00 89.12 226 LYS A CA 1
ATOM 1840 C C . LYS A 1 226 ? -3.050 -4.520 2.733 1.00 89.12 226 LYS A C 1
ATOM 1842 O O . LYS A 1 226 ? -3.472 -3.405 2.433 1.00 89.12 226 LYS A O 1
ATOM 1847 N N . LEU A 1 227 ? -3.196 -5.031 3.958 1.00 92.88 227 LEU A N 1
ATOM 1848 C CA . LEU A 1 227 ? -3.861 -4.313 5.052 1.00 92.88 227 LEU A CA 1
ATOM 1849 C C . LEU A 1 227 ? -3.130 -3.012 5.414 1.00 92.88 227 LEU A C 1
ATOM 1851 O O . LEU A 1 227 ? -3.772 -1.990 5.642 1.00 92.88 227 LEU A O 1
ATOM 1855 N N . LEU A 1 228 ? -1.793 -3.020 5.426 1.00 93.62 228 LEU A N 1
ATOM 1856 C CA . LEU A 1 228 ? -0.997 -1.810 5.659 1.00 93.62 228 LEU A CA 1
ATOM 1857 C C . LEU A 1 228 ? -1.219 -0.759 4.568 1.00 93.62 228 LEU A C 1
ATOM 1859 O O . LEU A 1 228 ? -1.381 0.418 4.882 1.00 93.62 228 LEU A O 1
ATOM 1863 N N . ILE A 1 229 ? -1.252 -1.168 3.297 1.00 92.25 229 ILE A N 1
ATOM 1864 C CA . ILE A 1 229 ? -1.548 -0.264 2.183 1.00 92.25 229 ILE A CA 1
ATOM 1865 C C . ILE A 1 229 ? -2.955 0.324 2.322 1.00 92.25 229 ILE A C 1
ATOM 1867 O O . ILE A 1 229 ? -3.101 1.540 2.209 1.00 92.25 229 ILE A O 1
ATOM 1871 N N . MET A 1 230 ? -3.966 -0.501 2.611 1.00 94.19 230 MET A N 1
ATOM 1872 C CA . MET A 1 230 ? -5.339 -0.032 2.837 1.00 94.19 230 MET A CA 1
ATOM 1873 C C . MET A 1 230 ? -5.404 0.986 3.977 1.00 94.19 230 MET A C 1
ATOM 1875 O O . MET A 1 230 ? -5.962 2.067 3.799 1.00 94.19 230 MET A O 1
ATOM 1879 N N . LEU A 1 231 ? -4.765 0.690 5.113 1.00 96.00 231 LEU A N 1
ATOM 1880 C CA . LEU A 1 231 ? -4.671 1.616 6.239 1.00 96.00 231 LEU A CA 1
ATOM 1881 C C . LEU A 1 231 ? -4.030 2.941 5.818 1.00 96.00 231 LEU A C 1
ATOM 1883 O O . LEU A 1 231 ? -4.575 4.004 6.087 1.00 96.00 231 LEU A O 1
ATOM 1887 N N . TYR A 1 232 ? -2.883 2.907 5.143 1.00 94.81 232 TYR A N 1
ATOM 1888 C CA . TYR A 1 232 ? -2.176 4.126 4.752 1.00 94.81 232 TYR A CA 1
ATOM 1889 C C . TYR A 1 232 ? -2.945 4.966 3.733 1.00 94.81 232 TYR A C 1
ATOM 1891 O O . TYR A 1 232 ? -2.883 6.192 3.810 1.00 94.81 232 TYR A O 1
ATOM 1899 N N . ILE A 1 233 ? -3.707 4.337 2.835 1.00 94.12 233 ILE A N 1
ATOM 1900 C CA . ILE A 1 233 ? -4.648 5.032 1.949 1.00 94.12 233 ILE A CA 1
ATOM 1901 C C . ILE A 1 233 ? -5.726 5.749 2.770 1.00 94.12 233 ILE A C 1
ATOM 1903 O O . ILE A 1 233 ? -5.933 6.945 2.567 1.00 94.12 233 ILE A O 1
ATOM 1907 N N . LEU A 1 234 ? -6.356 5.068 3.735 1.00 95.06 234 LEU A N 1
ATOM 1908 C CA . LEU A 1 234 ? -7.384 5.671 4.590 1.00 95.06 234 LEU A CA 1
ATOM 1909 C C . LEU A 1 234 ? -6.837 6.854 5.398 1.00 95.06 234 LEU A C 1
ATOM 1911 O O . LEU A 1 234 ? -7.432 7.932 5.389 1.00 95.06 234 LEU A O 1
ATOM 1915 N N . LEU A 1 235 ? -5.672 6.691 6.037 1.00 94.62 235 LEU A N 1
ATOM 1916 C CA . LEU A 1 235 ? -5.020 7.771 6.785 1.00 94.62 235 LEU A CA 1
ATOM 1917 C C . LEU A 1 235 ? -4.730 8.981 5.882 1.00 94.62 235 LEU A C 1
ATOM 1919 O O . LEU A 1 235 ? -4.902 10.126 6.298 1.00 94.62 235 LEU A O 1
ATOM 1923 N N . LEU A 1 236 ? -4.308 8.743 4.634 1.00 93.62 236 LEU A N 1
ATOM 1924 C CA . LEU A 1 236 ? -4.050 9.815 3.672 1.00 93.62 236 LEU A CA 1
ATOM 1925 C C . LEU A 1 236 ? -5.339 10.519 3.258 1.00 93.62 236 LEU A C 1
ATOM 1927 O O . LEU A 1 236 ? -5.338 11.743 3.159 1.00 93.62 236 LEU A O 1
ATOM 1931 N N . GLN A 1 237 ? -6.423 9.781 3.031 1.00 92.38 237 GLN A N 1
ATOM 1932 C CA . GLN A 1 237 ? -7.721 10.360 2.686 1.00 92.38 237 GLN A CA 1
ATOM 1933 C C . GLN A 1 237 ? -8.274 11.229 3.826 1.00 92.38 237 GLN A C 1
ATOM 1935 O O . GLN A 1 237 ? -8.741 12.336 3.564 1.00 92.38 237 GLN A O 1
ATOM 1940 N N . MET A 1 238 ? -8.144 10.790 5.083 1.00 92.06 238 MET A N 1
ATOM 1941 C CA . MET A 1 238 ? -8.591 11.565 6.253 1.00 92.06 238 MET A CA 1
ATOM 1942 C C . MET A 1 238 ? -7.830 12.888 6.425 1.00 92.06 238 MET A C 1
ATOM 1944 O O . MET A 1 238 ? -8.422 13.901 6.795 1.00 92.06 238 MET A O 1
ATOM 1948 N N . GLU A 1 239 ? -6.531 12.901 6.115 1.00 91.56 239 GLU A N 1
ATOM 1949 C CA . GLU A 1 239 ? -5.657 14.075 6.270 1.00 91.56 239 GLU A CA 1
ATOM 1950 C C . GLU A 1 239 ? -5.507 14.910 4.982 1.00 91.56 239 GLU A C 1
ATOM 1952 O O . GLU A 1 239 ? -4.659 15.800 4.892 1.00 91.56 239 GLU A O 1
ATOM 1957 N N . GLY A 1 240 ? -6.309 14.641 3.945 1.00 88.75 240 GLY A N 1
ATOM 1958 C CA . GLY A 1 240 ? -6.268 15.405 2.691 1.00 88.75 240 GLY A CA 1
ATOM 1959 C C . GLY A 1 240 ? -4.977 15.215 1.881 1.00 88.75 240 GLY A C 1
ATOM 1960 O O . GLY A 1 240 ? -4.533 16.120 1.173 1.00 88.75 240 GLY A O 1
ATOM 1961 N N . GLY A 1 241 ? -4.354 14.041 1.986 1.00 89.25 241 GLY A N 1
ATOM 1962 C CA . GLY A 1 241 ? -3.222 13.604 1.169 1.00 89.25 241 GLY A CA 1
ATOM 1963 C C . GLY A 1 241 ? -1.840 14.001 1.690 1.00 89.25 241 GLY A C 1
ATOM 1964 O O . GLY A 1 241 ? -0.856 13.795 0.976 1.00 89.25 241 GLY A O 1
ATOM 1965 N N . VAL A 1 242 ? -1.727 14.559 2.901 1.00 92.31 242 VAL A N 1
ATOM 1966 C CA . VAL A 1 242 ? -0.437 14.901 3.528 1.00 92.31 242 VAL A CA 1
ATOM 1967 C C . VAL A 1 242 ? -0.407 14.436 4.979 1.00 92.31 242 VAL A C 1
ATOM 1969 O O . VAL A 1 242 ? -1.229 14.863 5.774 1.00 92.31 242 VAL A O 1
ATOM 1972 N N . ILE A 1 243 ? 0.588 13.626 5.355 1.00 93.19 243 ILE A N 1
ATOM 1973 C CA . ILE A 1 243 ? 0.743 13.135 6.734 1.00 93.19 243 ILE A CA 1
ATOM 1974 C C . ILE A 1 243 ? 2.189 13.278 7.197 1.00 93.19 243 ILE A C 1
ATOM 1976 O O . ILE A 1 243 ? 3.132 12.968 6.466 1.00 93.19 243 ILE A O 1
ATOM 1980 N N . LYS A 1 244 ? 2.389 13.693 8.450 1.00 92.81 244 LYS A N 1
ATOM 1981 C CA . LYS A 1 244 ? 3.709 13.680 9.096 1.00 92.81 244 LYS A CA 1
ATOM 1982 C C . LYS A 1 244 ? 4.113 12.251 9.447 1.00 92.81 244 LYS A C 1
ATOM 1984 O O . LYS A 1 244 ? 3.388 11.556 10.140 1.00 92.81 244 LYS A O 1
ATOM 1989 N N . THR A 1 245 ? 5.321 11.819 9.101 1.00 89.19 245 THR A N 1
ATOM 1990 C CA . THR A 1 245 ? 5.741 10.423 9.330 1.00 89.19 245 THR A CA 1
ATOM 1991 C C . THR A 1 245 ? 5.811 10.016 10.798 1.00 89.19 245 THR A C 1
ATOM 1993 O O . THR A 1 245 ? 5.794 8.828 11.089 1.00 89.19 245 THR A O 1
ATOM 1996 N N . LYS A 1 246 ? 5.900 10.977 11.727 1.00 89.12 246 LYS A N 1
ATOM 1997 C CA . LYS A 1 246 ? 5.931 10.704 13.172 1.00 89.12 246 LYS A CA 1
ATOM 1998 C C . LYS A 1 246 ? 4.621 10.092 13.682 1.00 89.12 246 LYS A C 1
ATOM 2000 O O . LYS A 1 246 ? 4.671 9.304 14.616 1.00 89.12 246 LYS A O 1
ATOM 2005 N N . ILE A 1 247 ? 3.493 10.471 13.084 1.00 89.62 247 ILE A N 1
ATOM 2006 C CA . ILE A 1 247 ? 2.157 10.091 13.563 1.00 89.62 247 ILE A CA 1
ATOM 2007 C C . ILE A 1 247 ? 1.665 8.793 12.910 1.00 89.62 247 ILE A C 1
ATOM 2009 O O . ILE A 1 247 ? 0.632 8.254 13.280 1.00 89.62 247 ILE A O 1
ATOM 2013 N N . ILE A 1 248 ? 2.404 8.287 11.918 1.00 91.69 248 ILE A N 1
ATOM 2014 C CA . ILE A 1 248 ? 2.019 7.109 11.145 1.00 91.69 248 ILE A CA 1
ATOM 2015 C C . ILE A 1 248 ? 2.386 5.843 11.929 1.00 91.69 248 ILE A C 1
ATOM 2017 O O . ILE A 1 248 ? 3.564 5.661 12.262 1.00 91.69 248 ILE A O 1
ATOM 2021 N N . PRO A 1 249 ? 1.434 4.925 12.164 1.00 90.06 249 PRO A N 1
ATOM 2022 C CA . PRO A 1 249 ? 1.716 3.650 12.812 1.00 90.06 249 PRO A CA 1
ATOM 2023 C C . PRO A 1 249 ? 2.680 2.802 11.973 1.00 90.06 249 PRO A C 1
ATOM 2025 O O . PRO A 1 249 ? 2.396 2.437 10.828 1.00 90.06 249 PRO A O 1
ATOM 2028 N N . SER A 1 250 ? 3.846 2.490 12.541 1.00 85.62 250 SER A N 1
ATOM 2029 C CA . SER A 1 250 ? 4.912 1.769 11.835 1.00 85.62 250 SER 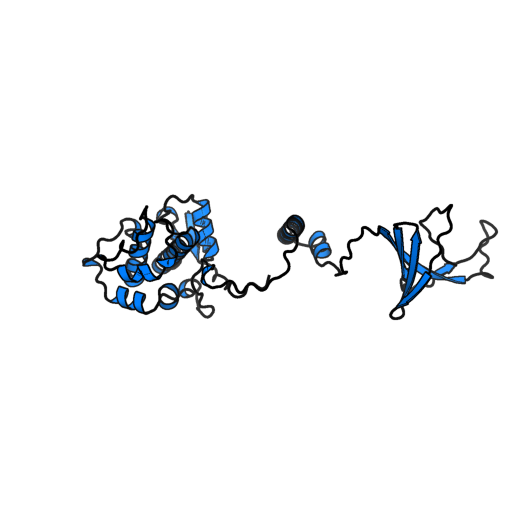A CA 1
ATOM 2030 C C . SER A 1 250 ? 4.859 0.252 12.014 1.00 85.62 250 SER A C 1
ATOM 2032 O O . SER A 1 250 ? 5.518 -0.453 11.261 1.00 85.62 250 SER A O 1
ATOM 2034 N N . PHE A 1 251 ? 4.123 -0.273 13.001 1.00 87.25 251 PHE A N 1
ATOM 2035 C CA . PHE A 1 251 ? 4.002 -1.716 13.284 1.00 87.25 251 PHE A CA 1
ATOM 2036 C C . PHE A 1 251 ? 5.350 -2.469 13.297 1.00 87.25 251 PHE A C 1
ATOM 2038 O O . PHE A 1 251 ? 5.480 -3.561 12.738 1.00 87.25 251 PHE A O 1
ATOM 2045 N N . ASN A 1 252 ? 6.362 -1.874 13.943 1.00 81.06 252 ASN A N 1
ATOM 2046 C CA . ASN A 1 252 ? 7.750 -2.359 14.025 1.00 81.06 252 ASN A CA 1
ATOM 2047 C C . ASN A 1 252 ? 8.530 -2.372 12.697 1.00 81.06 252 ASN A C 1
ATOM 2049 O O . ASN A 1 252 ? 9.603 -2.971 12.609 1.00 81.06 252 ASN A O 1
ATOM 2053 N N . MET A 1 253 ? 8.035 -1.702 11.659 1.00 84.25 253 MET A N 1
ATOM 2054 C CA . MET A 1 253 ? 8.777 -1.492 10.421 1.00 84.25 253 MET A CA 1
ATOM 2055 C C . MET A 1 253 ? 9.821 -0.392 10.588 1.00 84.25 253 MET A C 1
ATOM 2057 O O . MET A 1 253 ? 9.620 0.605 11.284 1.00 84.25 253 MET A O 1
ATOM 2061 N N . ASN A 1 254 ? 10.937 -0.538 9.876 1.00 87.94 254 ASN A N 1
ATOM 2062 C CA . ASN A 1 254 ? 11.901 0.545 9.763 1.00 87.94 254 ASN A CA 1
ATOM 2063 C C . ASN A 1 254 ? 11.354 1.680 8.871 1.00 87.94 254 ASN A C 1
ATOM 2065 O O . ASN A 1 254 ? 10.489 1.480 8.014 1.00 87.94 254 ASN A O 1
ATOM 2069 N N . HIS A 1 255 ? 11.906 2.883 9.041 1.00 86.19 255 HIS A N 1
ATOM 2070 C CA . HIS A 1 255 ? 11.474 4.081 8.304 1.00 86.19 255 HIS A CA 1
ATOM 2071 C C . HIS A 1 255 ? 11.557 3.912 6.779 1.00 86.19 255 HIS A C 1
ATOM 2073 O O . HIS A 1 255 ? 10.719 4.413 6.034 1.00 86.19 255 HIS A O 1
ATOM 2079 N N . LYS A 1 256 ? 12.554 3.160 6.298 1.00 85.94 256 LYS A N 1
ATOM 2080 C CA . LYS A 1 256 ? 12.751 2.898 4.866 1.00 85.94 256 LYS A CA 1
ATOM 2081 C C . LYS A 1 256 ? 11.625 2.038 4.280 1.00 85.94 256 LYS A C 1
ATOM 2083 O O . LYS A 1 256 ? 11.159 2.340 3.185 1.00 85.94 256 LYS A O 1
ATOM 2088 N N . ALA A 1 257 ? 11.196 0.998 4.993 1.00 84.25 257 ALA A N 1
ATOM 2089 C CA . ALA A 1 257 ? 10.098 0.121 4.599 1.00 84.25 257 ALA A CA 1
ATOM 2090 C C . ALA A 1 257 ? 8.765 0.875 4.615 1.00 84.25 257 ALA A C 1
ATOM 2092 O O . ALA A 1 257 ? 8.004 0.771 3.658 1.00 84.25 257 ALA A O 1
ATOM 2093 N N . LEU A 1 258 ? 8.540 1.716 5.632 1.00 86.81 258 LEU A N 1
ATOM 2094 C CA . LEU A 1 258 ? 7.377 2.603 5.691 1.00 86.81 258 LEU A CA 1
ATOM 2095 C C . LEU A 1 258 ? 7.294 3.495 4.446 1.00 86.81 258 LEU A C 1
ATOM 2097 O O . LEU A 1 258 ? 6.295 3.485 3.733 1.00 86.81 258 LEU A O 1
ATOM 2101 N N . ILE A 1 259 ? 8.379 4.211 4.130 1.00 87.31 259 ILE A N 1
ATOM 2102 C CA . ILE A 1 259 ? 8.448 5.058 2.929 1.00 87.31 259 ILE A CA 1
ATOM 2103 C C . ILE A 1 259 ? 8.234 4.235 1.653 1.00 87.31 259 ILE A C 1
ATOM 2105 O O . ILE A 1 259 ? 7.652 4.740 0.696 1.00 87.31 259 ILE A O 1
ATOM 2109 N N . HIS A 1 260 ? 8.716 2.992 1.606 1.00 85.62 260 HIS A N 1
ATOM 2110 C CA . HIS A 1 260 ? 8.543 2.137 0.437 1.00 85.62 260 HIS A CA 1
ATOM 2111 C C . HIS A 1 260 ? 7.063 1.844 0.163 1.00 85.62 260 HIS A C 1
ATOM 2113 O O . HIS A 1 260 ? 6.634 2.007 -0.974 1.00 85.62 260 HIS A O 1
ATOM 2119 N N . LEU A 1 261 ? 6.270 1.524 1.191 1.00 86.31 261 LEU A N 1
ATOM 2120 C CA . LEU A 1 261 ? 4.824 1.316 1.037 1.00 86.31 261 LEU A CA 1
ATOM 2121 C C . LEU A 1 261 ? 4.108 2.586 0.553 1.00 86.31 261 LEU A C 1
ATOM 2123 O O . LEU A 1 261 ? 3.316 2.530 -0.383 1.00 86.31 261 LEU A O 1
ATOM 2127 N N . PHE A 1 262 ? 4.465 3.758 1.084 1.00 87.25 262 PHE A N 1
ATOM 2128 C CA . PHE A 1 262 ? 3.929 5.030 0.583 1.00 87.25 262 PHE A CA 1
ATOM 2129 C C . PHE A 1 262 ? 4.310 5.316 -0.875 1.00 87.25 262 PHE A C 1
ATOM 2131 O O . PHE A 1 262 ? 3.513 5.872 -1.629 1.00 87.25 262 PHE A O 1
ATOM 2138 N N . LYS A 1 263 ? 5.510 4.919 -1.312 1.00 84.75 263 LYS A N 1
ATOM 2139 C CA . LYS A 1 263 ? 5.903 5.035 -2.724 1.00 84.75 263 LYS A CA 1
ATOM 2140 C C . LYS A 1 263 ? 5.070 4.131 -3.630 1.00 84.75 263 LYS A C 1
ATOM 2142 O O . LYS A 1 263 ? 4.761 4.557 -4.737 1.00 84.75 263 LYS A O 1
ATOM 2147 N N . VAL A 1 264 ? 4.690 2.936 -3.168 1.00 83.88 264 VAL A N 1
ATOM 2148 C CA . VAL A 1 264 ? 3.792 2.026 -3.907 1.00 83.88 264 VAL A CA 1
ATOM 2149 C C . VAL A 1 264 ? 2.419 2.672 -4.128 1.00 83.88 264 VAL A C 1
ATOM 2151 O O . VAL A 1 264 ? 1.878 2.576 -5.224 1.00 83.88 264 VAL A O 1
ATOM 2154 N N . ILE A 1 265 ? 1.904 3.413 -3.141 1.00 84.00 265 ILE A N 1
ATOM 2155 C CA . ILE A 1 265 ? 0.637 4.168 -3.242 1.00 84.00 265 ILE A CA 1
ATOM 2156 C C . ILE A 1 265 ? 0.738 5.363 -4.219 1.00 84.00 265 ILE A C 1
ATOM 2158 O O . ILE A 1 265 ? -0.270 5.835 -4.739 1.00 84.00 265 ILE A O 1
ATOM 2162 N N . GLY A 1 266 ? 1.949 5.851 -4.515 1.00 82.12 266 GLY A N 1
ATOM 2163 C CA . GLY A 1 266 ? 2.174 7.035 -5.358 1.00 82.12 266 GLY A CA 1
ATOM 2164 C C . GLY A 1 266 ? 2.511 8.313 -4.577 1.00 82.12 266 GLY A C 1
ATOM 2165 O O . GLY A 1 266 ? 2.418 9.426 -5.111 1.00 82.12 266 GLY A O 1
ATOM 2166 N N . CYS A 1 267 ? 2.924 8.183 -3.314 1.00 85.88 267 CYS A N 1
ATOM 2167 C CA . CYS A 1 267 ? 3.355 9.304 -2.486 1.00 85.88 267 CYS A CA 1
ATOM 2168 C C . CYS A 1 267 ? 4.851 9.623 -2.649 1.00 85.88 267 CYS A C 1
ATOM 2170 O O . CYS A 1 267 ? 5.686 8.761 -2.934 1.00 85.88 267 CYS A O 1
ATOM 2172 N N . ILE A 1 268 ? 5.208 10.878 -2.374 1.00 87.38 268 ILE A N 1
ATOM 2173 C CA . ILE A 1 268 ? 6.593 11.333 -2.214 1.00 87.38 268 ILE A CA 1
ATOM 2174 C C . ILE A 1 268 ? 6.845 11.630 -0.737 1.00 87.38 268 ILE A C 1
ATOM 2176 O O . ILE A 1 268 ? 6.014 12.234 -0.061 1.00 87.38 268 ILE A O 1
ATOM 2180 N N . TYR A 1 269 ? 8.018 11.237 -0.246 1.00 90.44 269 TYR A N 1
ATOM 2181 C CA . TYR A 1 269 ? 8.496 11.611 1.079 1.00 90.44 269 TYR A CA 1
ATOM 2182 C C . TYR A 1 269 ? 9.358 12.876 1.005 1.00 90.44 269 TYR A C 1
ATOM 2184 O O . TYR A 1 269 ? 10.329 12.932 0.249 1.00 90.44 269 TYR A O 1
ATOM 2192 N N . ASN A 1 270 ? 9.016 13.881 1.806 1.00 88.62 270 ASN A N 1
ATOM 2193 C CA . ASN A 1 270 ? 9.786 15.106 1.966 1.00 88.62 270 ASN A CA 1
ATOM 2194 C C . ASN A 1 270 ? 10.636 15.021 3.239 1.00 88.62 270 ASN A C 1
ATOM 2196 O O . ASN A 1 270 ? 10.134 15.183 4.352 1.00 88.62 270 ASN A O 1
ATOM 2200 N N . GLU A 1 271 ? 11.942 14.815 3.067 1.00 88.00 271 GLU A N 1
ATOM 2201 C CA . GLU A 1 271 ? 12.890 14.647 4.176 1.00 88.00 271 GLU A CA 1
ATOM 2202 C C . GLU A 1 271 ? 12.952 15.857 5.115 1.00 88.00 271 GLU A C 1
ATOM 2204 O O . GLU A 1 271 ? 13.067 15.686 6.328 1.00 88.00 271 GLU A O 1
ATOM 2209 N N . ARG A 1 272 ? 12.835 17.080 4.577 1.00 86.94 272 ARG A N 1
ATOM 2210 C CA . ARG A 1 272 ? 12.954 18.316 5.369 1.00 86.94 272 ARG A 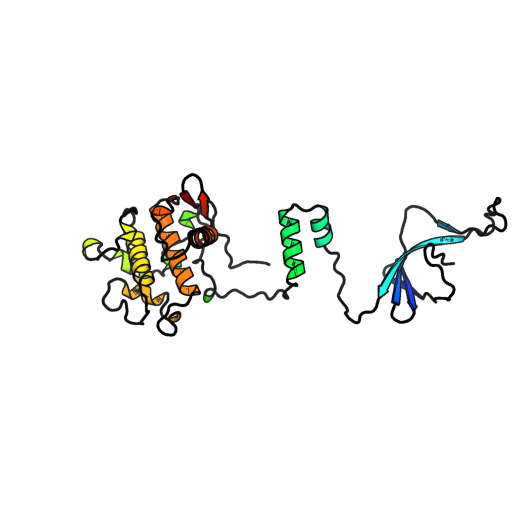CA 1
ATOM 2211 C C . ARG A 1 272 ? 11.777 18.496 6.318 1.00 86.94 272 ARG A C 1
ATOM 2213 O O . ARG A 1 272 ? 11.963 18.890 7.463 1.00 86.94 272 ARG A O 1
ATOM 2220 N N . LYS A 1 273 ? 10.569 18.214 5.829 1.00 87.69 273 LYS A N 1
ATOM 2221 C CA . LYS A 1 273 ? 9.325 18.355 6.599 1.00 87.69 273 LYS A CA 1
ATOM 2222 C C . LYS A 1 273 ? 8.915 17.074 7.330 1.00 87.69 273 LYS A C 1
ATOM 2224 O O . LYS A 1 273 ? 8.018 17.127 8.164 1.00 87.69 273 LYS A O 1
ATOM 2229 N N . LYS A 1 274 ? 9.589 15.949 7.053 1.00 90.56 274 LYS A N 1
ATOM 2230 C CA . LYS A 1 274 ? 9.244 14.610 7.557 1.00 90.56 274 LYS A CA 1
ATOM 2231 C C . LYS A 1 274 ? 7.768 14.288 7.306 1.00 90.56 274 LYS A C 1
ATOM 2233 O O . LYS A 1 274 ? 7.046 13.864 8.204 1.00 90.56 274 LYS A O 1
ATOM 2238 N N . GLU A 1 275 ? 7.322 14.530 6.078 1.00 92.19 275 GLU A N 1
ATOM 2239 C CA . GLU A 1 275 ? 5.941 14.315 5.638 1.00 92.19 275 GLU A CA 1
ATOM 2240 C C . GLU A 1 275 ? 5.912 13.443 4.382 1.00 92.19 275 GLU A C 1
ATOM 2242 O O . GLU A 1 275 ? 6.806 13.518 3.535 1.00 92.19 275 GLU A O 1
ATOM 2247 N N . VAL A 1 276 ? 4.883 12.615 4.266 1.00 90.75 276 VAL A N 1
ATOM 2248 C CA . VAL A 1 276 ? 4.504 11.944 3.024 1.00 90.75 276 VAL A CA 1
ATOM 2249 C C . VAL A 1 276 ? 3.355 12.714 2.401 1.00 90.75 276 VAL A C 1
ATOM 2251 O O . VAL A 1 276 ? 2.396 13.070 3.082 1.00 90.75 276 VAL A O 1
ATOM 2254 N N . LYS A 1 277 ? 3.475 12.985 1.102 1.00 89.75 277 LYS A N 1
ATOM 2255 C CA . LYS A 1 277 ? 2.471 13.691 0.313 1.00 89.75 277 LYS A CA 1
ATOM 2256 C C . LYS A 1 277 ? 2.058 12.847 -0.880 1.00 89.75 277 LYS A C 1
ATOM 2258 O O . LYS A 1 277 ? 2.911 12.389 -1.642 1.00 89.75 277 LYS A O 1
ATOM 2263 N N . TRP A 1 278 ? 0.758 12.690 -1.068 1.00 88.44 278 TRP A N 1
ATOM 2264 C CA . TRP A 1 278 ? 0.187 12.057 -2.242 1.00 88.44 278 TRP A CA 1
ATOM 2265 C C . TRP A 1 278 ? 0.208 13.026 -3.421 1.00 88.44 278 TRP A C 1
ATOM 2267 O O . TRP A 1 278 ? -0.334 14.127 -3.343 1.00 88.44 278 TRP A O 1
ATOM 2277 N N . ILE A 1 279 ? 0.910 12.655 -4.492 1.00 78.44 279 ILE A N 1
ATOM 2278 C CA . ILE A 1 279 ? 1.106 13.529 -5.660 1.00 78.44 279 ILE A CA 1
ATOM 2279 C C . ILE A 1 279 ? 0.648 12.839 -6.938 1.00 78.44 279 ILE A C 1
ATOM 2281 O O . ILE A 1 279 ? 0.071 13.489 -7.806 1.00 78.44 279 ILE A O 1
ATOM 2285 N N . TYR A 1 280 ? 0.882 11.534 -7.052 1.00 72.75 280 TYR A N 1
ATOM 2286 C CA . TYR A 1 280 ? 0.581 10.788 -8.264 1.00 72.75 280 TYR A CA 1
ATOM 2287 C C . TYR A 1 280 ? -0.575 9.831 -8.032 1.00 72.75 280 TYR A C 1
ATOM 2289 O O . TYR A 1 280 ? -0.649 9.185 -6.987 1.00 72.75 280 TYR A O 1
ATOM 2297 N N . LYS A 1 281 ? -1.434 9.694 -9.044 1.00 66.50 281 LYS A N 1
ATOM 2298 C CA . LYS A 1 281 ? -2.283 8.512 -9.146 1.00 66.50 281 LYS A CA 1
ATOM 2299 C C . LYS A 1 281 ? -1.368 7.289 -9.274 1.00 66.50 281 LYS A C 1
ATOM 2301 O O . LYS A 1 281 ? -0.465 7.324 -10.122 1.00 66.50 281 LYS A O 1
ATOM 2306 N N . PRO A 1 282 ? -1.548 6.238 -8.462 1.00 64.31 282 PRO A N 1
ATOM 2307 C CA . PRO A 1 282 ? -0.859 4.988 -8.720 1.00 64.31 282 PRO A CA 1
ATOM 2308 C C . PRO A 1 282 ? -1.250 4.503 -10.118 1.00 64.31 282 PRO A C 1
ATOM 2310 O O . PRO A 1 282 ? -2.405 4.609 -10.532 1.00 64.31 282 PRO A O 1
ATOM 2313 N N . LYS A 1 283 ? -0.259 4.051 -10.889 1.00 58.03 283 LYS A N 1
ATOM 2314 C CA . LYS A 1 283 ? -0.526 3.464 -12.203 1.00 58.03 283 LYS A CA 1
ATOM 2315 C C . LYS A 1 283 ? -1.259 2.153 -11.974 1.00 58.03 283 LYS A C 1
ATOM 2317 O O . LYS A 1 283 ? -0.818 1.371 -11.136 1.00 58.03 283 LYS A O 1
ATOM 2322 N N . ASP A 1 284 ? -2.337 1.924 -12.714 1.00 50.78 284 ASP A N 1
ATOM 2323 C CA . ASP A 1 284 ? -2.973 0.617 -12.711 1.00 50.78 284 ASP A CA 1
ATOM 2324 C C . ASP A 1 284 ? -1.960 -0.434 -13.193 1.00 50.78 284 ASP A C 1
ATOM 2326 O O . ASP A 1 284 ? -1.402 -0.335 -14.288 1.00 50.78 284 ASP A O 1
ATOM 2330 N N . ILE A 1 285 ? -1.666 -1.392 -12.316 1.00 47.59 285 ILE A N 1
ATOM 2331 C CA . ILE A 1 285 ? -0.714 -2.480 -12.550 1.00 47.59 285 ILE A CA 1
ATOM 2332 C C . ILE A 1 285 ? -1.402 -3.645 -13.279 1.00 47.59 285 ILE A C 1
ATOM 2334 O O . ILE A 1 285 ? -0.718 -4.509 -13.826 1.00 47.59 285 ILE A O 1
ATOM 2338 N N . SER A 1 286 ? -2.740 -3.640 -13.382 1.00 39.16 286 SER A N 1
ATOM 2339 C CA . SER A 1 286 ? -3.503 -4.655 -14.121 1.00 39.16 286 SER A CA 1
ATOM 2340 C C . SER A 1 286 ? -3.143 -4.710 -15.614 1.00 39.16 286 SER A C 1
ATOM 2342 O O . SER A 1 286 ? -3.395 -5.707 -16.290 1.00 39.16 286 SER A O 1
ATOM 2344 N N . ARG A 1 287 ? -2.491 -3.658 -16.127 1.00 30.84 287 ARG A N 1
ATOM 2345 C CA . ARG A 1 287 ? -1.838 -3.624 -17.438 1.00 30.84 287 ARG A CA 1
ATOM 2346 C C . ARG A 1 287 ? -0.396 -3.161 -17.319 1.00 30.84 287 ARG A C 1
ATOM 2348 O O . ARG A 1 287 ? 0.004 -2.146 -17.887 1.00 30.84 287 ARG A O 1
ATOM 2355 N N . ILE A 1 288 ? 0.416 -3.930 -16.611 1.00 30.91 288 ILE A N 1
ATOM 2356 C CA . ILE A 1 288 ? 1.837 -3.919 -16.919 1.00 30.91 288 ILE A CA 1
ATOM 2357 C C . ILE A 1 288 ? 2.029 -4.698 -18.228 1.00 30.91 288 ILE A C 1
ATOM 2359 O O . ILE A 1 288 ? 2.087 -5.922 -18.243 1.00 30.91 288 ILE A O 1
ATOM 2363 N N . VAL A 1 289 ? 2.107 -3.967 -19.340 1.00 28.70 289 VAL A N 1
ATOM 2364 C CA . VAL A 1 289 ? 2.805 -4.453 -20.534 1.00 28.70 289 VAL A CA 1
ATOM 2365 C C . VAL A 1 289 ? 4.292 -4.257 -20.233 1.00 28.70 289 VAL A C 1
ATOM 2367 O O . VAL A 1 289 ? 4.764 -3.118 -20.230 1.00 28.70 289 VAL A O 1
ATOM 2370 N N . LEU A 1 290 ? 4.978 -5.336 -19.850 1.00 29.14 290 LEU A N 1
ATOM 2371 C CA . LEU A 1 290 ? 6.437 -5.386 -19.689 1.00 29.14 290 LEU A CA 1
ATOM 2372 C C . LEU A 1 290 ? 7.072 -5.976 -20.943 1.00 29.14 290 LEU A C 1
ATOM 2374 O O . LEU A 1 290 ? 6.634 -7.076 -21.346 1.00 29.14 290 LEU A O 1
#